Protein AF-A0A849T7U9-F1 (afdb_monomer)

Radius of gyration: 23.23 Å; Cα contacts (8 Å, |Δi|>4): 380; chains: 1; bounding box: 55×45×65 Å

Foldseek 3Di:
DLPPLQVCQFLVPDPVSVLVLCLLLVLLLVLLVLDPCSVVSVVVLCCQSVVLRVVVRPDSRSVCVPNVSCVSSNVVSLVVCVVVVPVVSNVSSVVSSCVSCVVVVLLVVLQVVCVCVKLLLVLLQVLLVDEFEEEECADDNNNVRNPYNYDHQCCPPPVVNVQPGDALVNVVVSPGQKYKYPADPVLLVDQLPRDPPGDDDNHSNRNRVSNNLVVQVFWKWWAFTWRDDRPCCPVCVVVVHDDPDGDGDGTIIMTGHPPDPCRVVSVVSRVVRVIATPPHDPPPPD

Mean predicted aligned error: 7.72 Å

Structure (mmCIF, N/CA/C/O backbone):
data_AF-A0A849T7U9-F1
#
_entry.id   AF-A0A849T7U9-F1
#
loop_
_atom_site.group_PDB
_atom_site.id
_atom_site.type_symbol
_atom_site.label_atom_id
_atom_site.label_alt_id
_atom_site.label_comp_id
_atom_site.label_asym_id
_atom_site.label_entity_id
_atom_site.label_seq_id
_atom_site.pdbx_PDB_ins_code
_atom_site.Cartn_x
_atom_site.Cartn_y
_atom_site.Cartn_z
_atom_site.occupancy
_atom_site.B_iso_or_equiv
_atom_site.auth_seq_id
_atom_site.auth_comp_id
_atom_site.auth_asym_id
_atom_site.auth_atom_id
_atom_site.pdbx_PDB_model_num
ATOM 1 N N . LEU A 1 1 ? 8.585 10.466 2.425 1.00 27.77 1 LEU A N 1
ATOM 2 C CA . LEU A 1 1 ? 8.406 9.938 3.792 1.00 27.77 1 LEU A CA 1
ATOM 3 C C . LEU A 1 1 ? 7.357 8.831 3.769 1.00 27.77 1 LEU A C 1
ATOM 5 O O . LEU A 1 1 ? 6.253 9.012 4.274 1.00 27.77 1 LEU A O 1
ATOM 9 N N . VAL A 1 2 ? 7.699 7.682 3.175 1.00 28.20 2 VAL A N 1
ATOM 10 C CA . VAL A 1 2 ? 7.258 6.423 3.784 1.00 28.20 2 VAL A CA 1
ATOM 11 C C . VAL A 1 2 ? 7.876 6.490 5.162 1.00 28.20 2 VAL A C 1
ATOM 13 O O . VAL A 1 2 ? 9.088 6.649 5.287 1.00 28.20 2 VAL A O 1
ATOM 16 N N . LYS A 1 3 ? 7.018 6.679 6.164 1.00 33.03 3 LYS A N 1
ATOM 17 C CA . LYS A 1 3 ? 7.451 6.785 7.551 1.00 33.03 3 LYS A CA 1
ATOM 18 C C . LYS A 1 3 ? 8.378 5.608 7.781 1.00 33.03 3 LYS A C 1
ATOM 20 O O . LYS A 1 3 ? 7.974 4.499 7.454 1.00 33.03 3 LYS A O 1
ATOM 25 N N . VAL A 1 4 ? 9.582 5.896 8.267 1.00 37.47 4 VAL A N 1
ATOM 26 C CA . VAL A 1 4 ? 10.549 4.923 8.765 1.00 37.47 4 VAL A CA 1
ATOM 27 C C . VAL A 1 4 ? 9.772 3.985 9.684 1.00 37.47 4 VAL A C 1
ATOM 29 O O . VAL A 1 4 ? 9.432 4.317 10.817 1.00 37.47 4 VAL A O 1
ATOM 32 N N . ALA A 1 5 ? 9.309 2.885 9.103 1.00 41.88 5 ALA A N 1
ATOM 33 C CA . ALA A 1 5 ? 8.400 1.952 9.741 1.00 41.88 5 ALA A CA 1
ATOM 34 C C . ALA A 1 5 ? 9.181 1.071 10.722 1.00 41.88 5 ALA A C 1
ATOM 36 O O . ALA A 1 5 ? 8.597 0.549 11.663 1.00 41.88 5 ALA A O 1
ATOM 37 N N . GLY A 1 6 ? 10.506 1.011 10.537 1.00 41.28 6 GLY A N 1
ATOM 38 C CA . GLY A 1 6 ? 11.455 0.319 11.397 1.00 41.28 6 GLY A CA 1
ATOM 39 C C . GLY A 1 6 ? 11.942 1.095 12.624 1.00 41.28 6 GLY A C 1
ATOM 40 O O . GLY A 1 6 ? 12.699 0.522 13.382 1.00 41.28 6 GLY A O 1
ATOM 41 N N . GLU A 1 7 ? 11.540 2.355 12.848 1.00 43.41 7 GLU A N 1
ATOM 42 C CA . GLU A 1 7 ? 11.868 3.081 14.101 1.00 43.41 7 GLU A CA 1
ATOM 43 C C . GLU A 1 7 ? 10.665 3.227 15.042 1.00 43.41 7 GLU A C 1
ATOM 45 O O . GLU A 1 7 ? 10.752 3.771 16.143 1.00 43.41 7 GLU A O 1
ATOM 50 N N . ARG A 1 8 ? 9.491 2.760 14.615 1.00 47.34 8 ARG A N 1
ATOM 51 C CA . ARG A 1 8 ? 8.290 2.768 15.444 1.00 47.34 8 ARG A CA 1
ATOM 52 C C . ARG A 1 8 ? 8.311 1.513 16.293 1.00 47.34 8 ARG A C 1
ATOM 54 O O . ARG A 1 8 ? 7.513 0.635 16.036 1.00 47.34 8 ARG A O 1
ATOM 61 N N . ASP A 1 9 ? 9.214 1.386 17.252 1.00 45.31 9 ASP A N 1
ATOM 62 C CA . ASP A 1 9 ? 9.341 0.090 17.928 1.00 45.31 9 ASP A CA 1
ATOM 63 C C . ASP A 1 9 ? 8.326 -0.134 19.048 1.00 45.31 9 ASP A C 1
ATOM 65 O O . ASP A 1 9 ? 8.025 -1.282 19.341 1.00 45.31 9 ASP A O 1
ATOM 69 N N . LEU A 1 10 ? 7.713 0.894 19.655 1.00 52.56 10 LEU A N 1
ATOM 70 C CA . LEU A 1 10 ? 6.825 0.661 20.805 1.00 52.56 10 LEU A CA 1
ATOM 71 C C . LEU A 1 10 ? 5.681 1.684 20.913 1.00 52.56 10 LEU A C 1
ATOM 73 O O . LEU A 1 10 ? 5.902 2.894 20.992 1.00 52.56 10 LEU A O 1
ATOM 77 N N . ILE A 1 11 ? 4.436 1.192 21.007 1.00 52.56 11 ILE A N 1
ATOM 78 C CA . ILE A 1 11 ? 3.222 2.002 21.266 1.00 52.56 11 ILE A CA 1
ATOM 79 C C . ILE A 1 11 ? 3.357 2.832 22.551 1.00 52.56 11 ILE A C 1
ATOM 81 O O . ILE A 1 11 ? 2.859 3.953 22.605 1.00 52.56 11 ILE A O 1
ATOM 85 N N . LEU A 1 12 ? 4.049 2.307 23.565 1.00 51.41 12 LEU A N 1
ATOM 86 C CA . LEU A 1 12 ? 4.178 2.946 24.878 1.00 51.41 12 LEU A CA 1
ATOM 87 C C . LEU A 1 12 ? 5.255 4.036 24.941 1.00 51.41 12 LEU A C 1
ATOM 89 O O . LEU A 1 12 ? 5.231 4.851 25.856 1.00 51.41 12 LEU A O 1
ATOM 93 N N . VAL A 1 13 ? 6.178 4.079 23.978 1.00 55.09 13 VAL A N 1
ATOM 94 C CA . VAL A 1 13 ? 7.328 5.002 24.014 1.00 55.09 13 VAL A CA 1
ATOM 95 C C . VAL A 1 13 ? 7.090 6.241 23.146 1.00 55.09 13 VAL A C 1
ATOM 97 O O . VAL A 1 13 ? 7.808 7.232 23.253 1.00 55.09 13 VAL A O 1
ATOM 100 N N . TRP A 1 14 ? 6.043 6.241 22.314 1.00 65.19 14 TRP A N 1
ATOM 101 C CA . TRP A 1 14 ? 5.802 7.329 21.372 1.00 65.19 14 TRP A CA 1
ATOM 102 C C . TRP A 1 14 ? 4.598 8.195 21.738 1.00 65.19 14 TRP A C 1
ATOM 104 O O . TRP A 1 14 ? 3.461 7.727 21.818 1.00 65.19 14 TRP A O 1
ATOM 114 N N . SER A 1 15 ? 4.835 9.499 21.889 1.00 68.25 15 SER A N 1
ATOM 115 C CA . SER A 1 15 ? 3.826 10.468 22.331 1.00 68.25 15 SER A CA 1
ATOM 116 C C . SER A 1 15 ? 2.571 10.482 21.457 1.00 68.25 15 SER A C 1
ATOM 118 O O . SER A 1 15 ? 1.464 10.537 21.987 1.00 68.25 15 SER A O 1
ATOM 120 N N . GLN A 1 16 ? 2.689 10.357 20.128 1.00 72.06 16 GLN A N 1
ATOM 121 C CA . GLN A 1 16 ? 1.483 10.350 19.292 1.00 72.06 16 GLN A CA 1
ATOM 122 C C . GLN A 1 16 ? 0.688 9.045 19.415 1.00 72.06 16 GLN A C 1
ATOM 124 O O . GLN A 1 16 ? -0.517 9.068 19.186 1.00 72.06 16 GLN A O 1
ATOM 129 N N . SER A 1 17 ? 1.318 7.926 19.790 1.00 73.50 17 SER A N 1
ATOM 130 C CA . SER A 1 17 ? 0.600 6.679 20.080 1.00 73.50 17 SER A CA 1
ATOM 131 C C . SER A 1 17 ? -0.253 6.837 21.338 1.00 73.50 17 SER A C 1
ATOM 133 O O . SER A 1 17 ? -1.417 6.448 21.329 1.00 73.50 17 SER A O 1
ATOM 135 N N . LEU A 1 18 ? 0.275 7.501 22.375 1.00 78.69 18 LEU A N 1
ATOM 136 C CA . LEU A 1 18 ? -0.488 7.846 23.579 1.00 78.69 18 LEU A CA 1
ATOM 137 C C . LEU A 1 18 ? -1.651 8.794 23.275 1.00 78.69 18 LEU A C 1
ATOM 139 O O . LEU A 1 18 ? -2.753 8.568 23.766 1.00 78.69 18 LEU A O 1
ATOM 143 N N . VAL A 1 19 ? -1.447 9.805 22.422 1.00 82.62 19 VAL A N 1
ATOM 144 C CA . VAL A 1 19 ? -2.539 10.682 21.956 1.00 82.62 19 VAL A CA 1
ATOM 145 C C . VAL A 1 19 ? -3.620 9.866 21.243 1.00 82.62 19 VAL A C 1
ATOM 147 O O . VAL A 1 19 ? -4.808 10.078 21.471 1.00 82.62 19 VAL A O 1
ATOM 150 N N . ALA A 1 20 ? -3.223 8.902 20.413 1.00 81.00 20 ALA A N 1
ATOM 151 C CA . ALA A 1 20 ? -4.150 8.072 19.657 1.00 81.00 20 ALA A CA 1
ATOM 152 C C . ALA A 1 20 ? -4.949 7.109 20.562 1.00 81.00 20 ALA A C 1
ATOM 154 O O . ALA A 1 20 ? -6.168 6.993 20.422 1.00 81.00 20 ALA A O 1
ATOM 155 N N . VAL A 1 21 ? -4.292 6.476 21.540 1.00 86.81 21 VAL A N 1
ATOM 156 C CA . VAL A 1 21 ? -4.967 5.681 22.580 1.00 86.81 21 VAL A CA 1
ATOM 157 C C . VAL A 1 21 ? -5.897 6.576 23.400 1.00 86.81 21 VAL A C 1
ATOM 159 O O . VAL A 1 21 ? -7.065 6.242 23.570 1.00 86.81 21 VAL A O 1
ATOM 162 N N . GLY A 1 22 ? -5.439 7.755 23.827 1.00 89.12 22 GLY A N 1
ATOM 163 C CA . GLY A 1 22 ? -6.246 8.735 24.556 1.00 89.12 22 GLY A CA 1
ATOM 164 C C . GLY 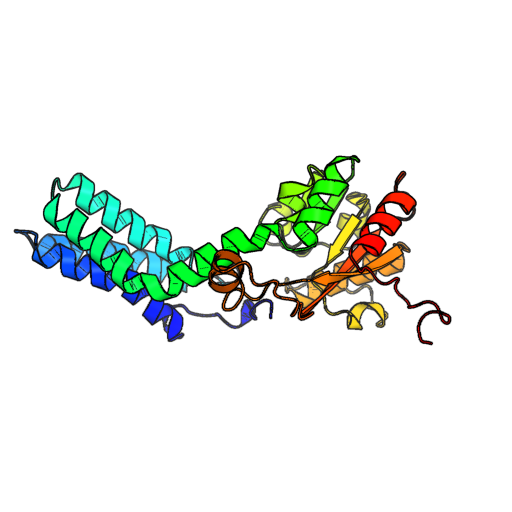A 1 22 ? -7.510 9.151 23.801 1.00 89.12 22 GLY A C 1
ATOM 165 O O . GLY A 1 22 ? -8.587 9.191 24.393 1.00 89.12 22 GLY A O 1
ATOM 166 N N . ALA A 1 23 ? -7.417 9.357 22.485 1.00 89.19 23 ALA A N 1
ATOM 167 C CA . ALA A 1 23 ? -8.557 9.704 21.634 1.00 89.19 23 ALA A CA 1
ATOM 168 C C . ALA A 1 23 ? -9.659 8.625 21.601 1.00 89.19 23 ALA A C 1
ATOM 170 O O . ALA A 1 23 ? -10.807 8.939 21.294 1.00 89.19 23 ALA A O 1
ATOM 171 N N . THR A 1 24 ? -9.335 7.373 21.940 1.00 89.94 24 THR A N 1
ATOM 172 C CA . THR A 1 24 ? -10.318 6.281 22.072 1.00 89.94 24 THR A CA 1
ATOM 173 C C . THR A 1 24 ? -10.703 6.008 23.529 1.00 89.94 24 THR A C 1
ATOM 175 O O . THR A 1 24 ? -11.876 5.764 23.815 1.00 89.94 24 THR A O 1
ATOM 178 N N . LEU A 1 25 ? -9.753 6.117 24.461 1.00 93.88 25 LEU A N 1
ATOM 179 C CA . LEU A 1 25 ? -9.949 5.853 25.887 1.00 93.88 25 LEU A CA 1
ATOM 180 C C . LEU A 1 25 ? -10.800 6.926 26.576 1.00 93.88 25 LEU A C 1
ATOM 182 O O . LEU A 1 25 ? -11.695 6.590 27.347 1.00 93.88 25 LEU A O 1
ATOM 186 N N . ILE A 1 26 ? -10.550 8.209 26.300 1.00 95.62 26 ILE A N 1
ATOM 187 C CA . ILE A 1 26 ? -11.254 9.326 26.948 1.00 95.62 26 ILE A CA 1
ATOM 188 C C . ILE A 1 26 ? -12.772 9.259 26.690 1.00 95.62 26 ILE A C 1
ATOM 190 O O . ILE A 1 26 ? -13.516 9.267 27.673 1.00 95.62 26 ILE A O 1
ATOM 194 N N . PRO A 1 27 ? -13.266 9.107 25.440 1.00 96.25 27 PRO A N 1
ATOM 195 C CA . PRO A 1 27 ? -14.690 8.881 25.178 1.00 96.25 27 PRO A CA 1
ATOM 196 C C . PRO A 1 27 ? -15.281 7.724 25.976 1.00 96.25 27 PRO A C 1
ATOM 198 O O . PRO A 1 27 ? -16.379 7.831 26.523 1.00 96.25 27 PRO A O 1
ATOM 201 N N . ALA A 1 28 ? -14.544 6.613 26.058 1.00 94.94 28 ALA A N 1
ATOM 202 C CA . ALA A 1 28 ? -14.991 5.419 26.754 1.00 94.94 28 ALA A CA 1
ATOM 203 C C . ALA A 1 28 ? -15.126 5.687 28.264 1.00 94.94 28 ALA A C 1
ATOM 205 O O . ALA A 1 28 ? -16.156 5.366 28.853 1.00 94.94 28 ALA A O 1
ATOM 206 N N . LEU A 1 29 ? -14.149 6.365 28.877 1.00 95.88 29 LEU A N 1
ATOM 207 C CA . LEU A 1 29 ? -14.199 6.772 30.286 1.00 95.88 29 LEU A CA 1
ATOM 208 C C . LEU A 1 29 ? -15.353 7.742 30.578 1.00 95.88 29 LEU A C 1
ATOM 210 O O . LEU A 1 29 ? -16.056 7.563 31.576 1.00 95.88 29 LEU A O 1
ATOM 214 N N . ILE A 1 30 ? -15.588 8.726 29.702 1.00 96.25 30 ILE A N 1
ATOM 215 C CA . ILE A 1 30 ? -16.726 9.650 29.822 1.00 96.25 30 ILE A CA 1
ATOM 216 C C . ILE A 1 30 ? -18.039 8.859 29.774 1.00 96.25 30 ILE A C 1
ATOM 218 O O . ILE A 1 30 ? -18.899 9.053 30.630 1.00 96.25 30 ILE A O 1
ATOM 222 N N . ALA A 1 31 ? -18.182 7.920 28.835 1.00 95.75 31 ALA A N 1
ATOM 223 C CA . ALA A 1 31 ? -19.378 7.090 28.710 1.00 95.75 31 ALA A CA 1
ATOM 224 C C . ALA A 1 31 ? -19.652 6.239 29.963 1.00 95.75 31 ALA A C 1
ATOM 226 O O . ALA A 1 31 ? -20.809 6.110 30.371 1.00 95.75 31 ALA A O 1
ATOM 227 N N . VAL A 1 32 ? -18.613 5.720 30.634 1.00 94.75 32 VAL A N 1
ATOM 228 C CA . VAL A 1 32 ? -18.777 4.954 31.885 1.00 94.75 32 VAL A CA 1
ATOM 229 C C . VAL A 1 32 ? -19.421 5.787 33.000 1.00 94.75 32 VAL A C 1
ATOM 231 O O . VAL A 1 32 ? -20.175 5.237 33.808 1.00 94.75 32 VAL A O 1
ATOM 234 N N . ALA A 1 33 ? -19.217 7.109 33.038 1.00 94.00 33 ALA A N 1
ATOM 235 C CA . ALA A 1 33 ? -19.853 7.975 34.037 1.00 94.00 33 ALA A CA 1
ATOM 236 C C . ALA A 1 33 ? -21.396 7.939 33.971 1.00 94.00 33 ALA A C 1
ATOM 238 O O . ALA A 1 33 ? -22.061 8.145 34.992 1.00 94.00 33 ALA A O 1
ATOM 239 N N . PHE A 1 34 ? -21.956 7.599 32.805 1.00 94.25 34 PHE A N 1
ATOM 240 C CA . PHE A 1 34 ? -23.395 7.495 32.542 1.00 94.25 34 PHE A CA 1
ATOM 241 C C . PHE A 1 34 ? -23.976 6.101 32.818 1.00 94.25 34 PHE A C 1
ATOM 243 O O . PHE A 1 34 ? -25.157 5.855 32.564 1.00 94.25 34 PHE A O 1
ATOM 250 N N . VAL A 1 35 ? -23.177 5.180 33.360 1.00 93.38 35 VAL A N 1
ATOM 251 C CA . VAL A 1 35 ? -23.607 3.824 33.709 1.00 93.38 35 VAL A CA 1
ATOM 252 C C . VAL A 1 35 ? -23.728 3.670 35.228 1.00 93.38 35 VAL A C 1
ATOM 254 O O . VAL A 1 35 ? -22.904 4.186 35.980 1.00 93.38 35 VAL A O 1
ATOM 257 N N . LYS A 1 36 ? -24.741 2.924 35.699 1.00 92.69 36 LYS A N 1
ATOM 258 C CA . LYS A 1 36 ? -24.961 2.663 37.137 1.00 92.69 36 LYS A CA 1
ATOM 259 C C . LYS A 1 36 ? -23.793 1.888 37.777 1.00 92.69 36 LYS A C 1
ATOM 261 O O . LYS A 1 36 ? -23.244 2.316 38.786 1.00 92.69 36 LYS A O 1
ATOM 266 N N . ASN A 1 37 ? -23.354 0.787 37.161 1.00 93.69 37 ASN A N 1
ATOM 267 C CA . ASN A 1 37 ? -22.334 -0.120 37.715 1.00 93.69 37 ASN A CA 1
ATOM 268 C C . ASN A 1 37 ? -20.896 0.245 37.306 1.00 93.69 37 ASN A C 1
ATOM 270 O O . ASN A 1 37 ? -20.149 -0.600 36.814 1.00 93.69 37 ASN A O 1
ATOM 274 N N . ARG A 1 38 ? -20.483 1.497 37.531 1.00 93.88 38 ARG A N 1
ATOM 275 C CA . ARG A 1 38 ? -19.206 2.059 37.035 1.00 93.88 38 ARG A CA 1
ATOM 276 C C . ARG A 1 38 ? -17.984 1.164 37.263 1.00 93.88 38 ARG A C 1
ATOM 278 O O . ARG A 1 38 ? -17.174 1.008 36.361 1.00 93.88 38 ARG A O 1
ATOM 285 N N . ARG A 1 39 ? -17.861 0.530 38.437 1.00 94.81 39 ARG A N 1
ATOM 286 C CA . ARG A 1 39 ? -16.709 -0.331 38.777 1.00 94.81 39 ARG A CA 1
ATOM 287 C C . ARG A 1 39 ? -16.553 -1.533 37.842 1.00 94.81 39 ARG A C 1
ATOM 289 O O . ARG A 1 39 ? -15.436 -1.833 37.437 1.00 94.81 39 ARG A O 1
ATOM 296 N N . ILE A 1 40 ? -17.650 -2.214 37.507 1.00 93.25 40 ILE A N 1
ATOM 297 C CA . ILE A 1 40 ? -17.623 -3.368 36.592 1.00 93.25 40 ILE A CA 1
ATOM 298 C C . ILE A 1 40 ? -17.211 -2.895 35.196 1.00 93.25 40 ILE A C 1
ATOM 300 O O . ILE A 1 40 ? -16.344 -3.490 34.563 1.00 93.25 40 ILE A O 1
ATOM 304 N N . TYR A 1 41 ? -17.777 -1.766 34.772 1.00 91.06 41 TYR A N 1
ATOM 305 C CA . TYR A 1 41 ? -17.546 -1.185 33.457 1.00 91.06 41 TYR A CA 1
ATOM 306 C C . TYR A 1 41 ? -16.099 -0.703 33.291 1.00 91.06 41 TYR A C 1
ATOM 308 O O . TYR A 1 41 ? -15.470 -0.990 32.278 1.00 91.06 41 TYR A O 1
ATOM 316 N N . LEU A 1 42 ? -15.522 -0.065 34.313 1.00 93.81 42 LEU A N 1
ATOM 317 C CA . LEU A 1 42 ? -14.107 0.314 34.318 1.00 93.81 42 LEU A CA 1
ATOM 318 C C . LEU A 1 42 ? -13.181 -0.902 34.220 1.00 93.81 42 LEU A C 1
ATOM 320 O O . LEU A 1 42 ? -12.212 -0.854 33.470 1.00 93.81 42 LEU A O 1
ATOM 324 N N . LYS A 1 43 ? -13.479 -1.998 34.933 1.00 94.69 43 LYS A N 1
ATOM 325 C CA . LYS A 1 43 ? -12.680 -3.232 34.841 1.00 94.69 43 LYS A CA 1
ATOM 326 C C . LYS A 1 43 ? -12.706 -3.820 33.428 1.00 94.69 43 LYS A C 1
ATOM 328 O O . LYS A 1 43 ? -11.660 -4.189 32.907 1.00 94.69 43 LYS A O 1
ATOM 333 N N . GLN A 1 44 ? -13.882 -3.883 32.805 1.00 92.81 44 GLN A N 1
ATOM 334 C CA . GLN A 1 44 ? -14.040 -4.415 31.447 1.00 92.81 44 GLN A CA 1
ATOM 335 C C . GLN A 1 44 ? -13.331 -3.541 30.407 1.00 92.81 44 GLN A C 1
ATOM 337 O O . GLN A 1 44 ? -12.605 -4.053 29.559 1.00 92.81 44 GLN A O 1
ATOM 342 N N . LEU A 1 45 ? -13.468 -2.221 30.526 1.00 91.94 45 LEU A N 1
ATOM 343 C CA . LEU A 1 45 ? -12.783 -1.252 29.677 1.00 91.94 45 LEU A CA 1
ATOM 344 C C . LEU A 1 45 ? -11.259 -1.331 29.839 1.00 91.94 45 LEU A C 1
ATOM 346 O O . LEU A 1 45 ? -10.534 -1.303 28.851 1.00 91.94 45 LEU A O 1
ATOM 350 N N . LEU A 1 46 ? -10.761 -1.511 31.062 1.00 92.19 46 LEU A N 1
ATOM 351 C CA . LEU A 1 46 ? -9.335 -1.701 31.314 1.00 92.19 46 LEU A CA 1
ATOM 352 C C . LEU A 1 46 ? -8.798 -2.952 30.603 1.00 92.19 46 LEU A C 1
ATOM 354 O O . LEU A 1 46 ? -7.759 -2.870 29.957 1.00 92.19 46 LEU A O 1
ATOM 358 N N . ILE A 1 47 ? -9.523 -4.074 30.634 1.00 93.19 47 ILE A N 1
ATOM 359 C CA . ILE A 1 47 ? -9.147 -5.286 29.884 1.00 93.19 47 ILE A CA 1
ATOM 360 C C . ILE A 1 47 ? -9.152 -5.014 28.374 1.00 93.19 47 ILE A C 1
ATOM 362 O O . ILE A 1 47 ? -8.193 -5.361 27.684 1.00 93.19 47 ILE A O 1
ATOM 366 N N . LEU A 1 48 ? -10.200 -4.353 27.872 1.00 92.88 48 LEU A N 1
ATOM 367 C CA . LEU A 1 48 ? -10.363 -4.032 26.453 1.00 92.88 48 LEU A CA 1
ATOM 368 C C . LEU A 1 48 ? -9.251 -3.125 25.907 1.00 92.88 48 LEU A C 1
ATOM 370 O O . LEU A 1 48 ? -8.957 -3.189 24.719 1.00 92.88 48 LEU A O 1
ATOM 374 N N . PHE A 1 49 ? -8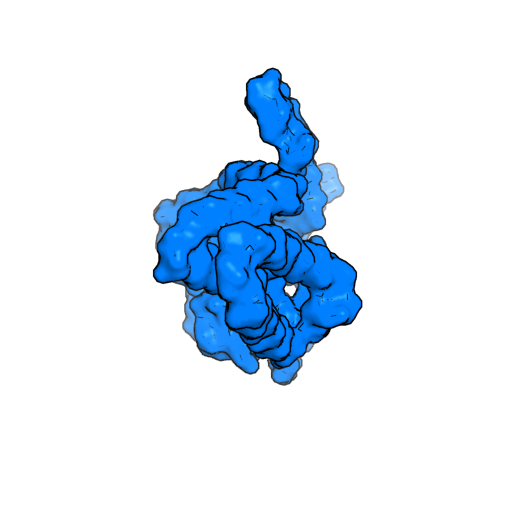.637 -2.289 26.742 1.00 91.88 49 PHE A N 1
ATOM 375 C CA . PHE A 1 49 ? -7.548 -1.405 26.327 1.00 91.88 49 PHE A CA 1
ATOM 376 C C . PHE A 1 49 ? -6.168 -2.007 26.591 1.00 91.88 49 PHE A C 1
ATOM 378 O O . PHE A 1 49 ? -5.316 -1.985 25.703 1.00 91.88 49 PHE A O 1
ATOM 385 N N . ILE A 1 50 ? -5.936 -2.578 27.777 1.00 90.25 50 ILE A N 1
ATOM 386 C CA . ILE A 1 50 ? -4.624 -3.121 28.148 1.00 90.25 50 ILE A CA 1
ATOM 387 C C . ILE A 1 50 ? -4.259 -4.316 27.273 1.00 90.25 50 ILE A C 1
ATOM 389 O O . ILE A 1 50 ? -3.131 -4.367 26.787 1.00 90.25 50 ILE A O 1
ATOM 393 N N . LEU A 1 51 ? -5.188 -5.248 27.033 1.00 90.00 51 LEU A N 1
ATOM 394 C CA . LEU A 1 51 ? -4.864 -6.470 26.300 1.00 90.00 51 LEU A CA 1
ATOM 395 C C . LEU A 1 51 ? -4.441 -6.174 24.846 1.00 90.00 51 LEU A C 1
ATOM 397 O O . LEU A 1 51 ? -3.357 -6.621 24.465 1.00 90.00 51 LEU A O 1
ATOM 401 N N . PRO A 1 52 ? -5.177 -5.369 24.047 1.00 87.31 52 PRO A N 1
ATOM 402 C CA . PRO A 1 52 ? -4.697 -4.958 22.730 1.00 87.31 52 PRO A CA 1
ATOM 403 C C . PRO A 1 52 ? -3.417 -4.126 22.795 1.00 87.31 52 PRO A C 1
ATOM 405 O O . PRO A 1 52 ? -2.536 -4.333 21.969 1.00 87.31 52 PRO A O 1
ATOM 408 N N . CYS A 1 53 ? -3.262 -3.222 23.770 1.00 85.81 53 CYS A N 1
ATOM 409 C CA . CYS A 1 53 ? -2.027 -2.439 23.897 1.00 85.81 53 CYS A CA 1
ATOM 410 C C . CYS A 1 53 ? -0.805 -3.332 24.139 1.00 85.81 53 CYS A C 1
ATOM 412 O O . CYS A 1 53 ? 0.213 -3.138 23.484 1.00 85.81 53 CYS A O 1
ATOM 414 N N . MET A 1 54 ? -0.909 -4.323 25.028 1.00 85.81 54 MET A N 1
ATOM 415 C CA . MET A 1 54 ? 0.152 -5.302 25.275 1.00 85.81 54 MET A CA 1
ATOM 416 C C . MET A 1 54 ? 0.434 -6.149 24.037 1.00 85.81 54 MET A C 1
ATOM 418 O O . MET A 1 54 ? 1.588 -6.288 23.638 1.00 85.81 54 MET A O 1
ATOM 422 N N . PHE A 1 55 ? -0.619 -6.678 23.408 1.00 84.62 55 PHE A N 1
ATOM 423 C CA . PHE A 1 55 ? -0.498 -7.473 22.191 1.00 84.62 55 PHE A CA 1
ATOM 424 C C . PHE A 1 55 ? 0.226 -6.684 21.094 1.00 84.62 55 PHE A C 1
ATOM 426 O O . PHE A 1 55 ? 1.249 -7.126 20.578 1.00 84.62 55 PHE A O 1
ATOM 433 N N . TYR A 1 56 ? -0.226 -5.468 20.796 1.00 79.31 56 TYR A N 1
ATOM 434 C CA . TYR A 1 56 ? 0.367 -4.647 19.746 1.00 79.31 56 TYR A CA 1
ATOM 435 C C . TYR A 1 56 ? 1.728 -4.050 20.113 1.00 79.31 56 TYR A C 1
ATOM 437 O O . TYR A 1 56 ? 2.515 -3.778 19.211 1.00 79.31 56 TYR A O 1
ATOM 445 N N . ALA A 1 57 ? 2.039 -3.870 21.399 1.00 78.56 57 ALA A N 1
ATOM 446 C CA . ALA A 1 57 ? 3.383 -3.501 21.843 1.00 78.56 57 ALA A CA 1
ATOM 447 C C . ALA A 1 57 ? 4.406 -4.627 21.612 1.00 78.56 57 ALA A C 1
ATOM 449 O O . ALA A 1 57 ? 5.598 -4.347 21.551 1.00 78.56 57 ALA A O 1
ATOM 450 N N . SER A 1 58 ? 3.951 -5.875 21.455 1.00 79.94 58 SER A N 1
ATOM 451 C CA . SER A 1 58 ? 4.808 -7.020 21.119 1.00 79.94 58 SER A CA 1
ATOM 452 C C . SER A 1 58 ? 4.973 -7.260 19.610 1.00 79.94 58 SER A C 1
ATOM 454 O O . SER A 1 58 ? 5.750 -8.124 19.206 1.00 79.94 58 SER A O 1
ATOM 456 N N . MET A 1 59 ? 4.263 -6.508 18.759 1.00 74.44 59 MET A N 1
ATOM 457 C CA . MET A 1 59 ? 4.322 -6.653 17.301 1.00 74.44 59 MET A CA 1
ATOM 458 C C . MET A 1 59 ? 5.256 -5.621 16.662 1.00 74.44 59 MET A C 1
ATOM 460 O O . MET A 1 59 ? 5.270 -4.456 17.054 1.00 74.44 59 MET A O 1
ATOM 464 N N . LYS A 1 60 ? 5.957 -6.010 15.587 1.00 68.31 60 LYS A N 1
ATOM 465 C CA . LYS A 1 60 ? 6.671 -5.050 14.729 1.00 68.31 60 LYS A CA 1
ATOM 466 C C . LYS A 1 60 ? 5.660 -4.136 14.029 1.00 68.31 60 LYS A C 1
ATOM 468 O O . LYS A 1 60 ? 4.807 -4.594 13.268 1.00 68.31 60 LYS A O 1
ATOM 473 N N . LEU A 1 61 ? 5.753 -2.831 14.275 1.00 64.69 61 LEU A N 1
ATOM 474 C CA . LEU A 1 61 ? 4.741 -1.840 13.882 1.00 64.69 61 LEU A CA 1
ATOM 475 C C . LEU A 1 61 ? 4.791 -1.431 12.403 1.00 64.69 61 LEU A C 1
ATOM 477 O O . LEU A 1 61 ? 4.072 -0.506 12.014 1.00 64.69 61 LEU A O 1
ATOM 481 N N . GLU A 1 62 ? 5.550 -2.134 11.557 1.00 65.69 62 GLU A N 1
ATOM 482 C CA . GLU A 1 62 ? 5.522 -1.932 10.100 1.00 65.69 62 GLU A CA 1
ATOM 483 C C . GLU A 1 62 ? 4.096 -2.030 9.537 1.00 65.69 62 GLU A C 1
ATOM 485 O O . GLU A 1 62 ? 3.743 -1.355 8.573 1.00 65.69 62 GLU A O 1
ATOM 490 N N . GLN A 1 63 ? 3.245 -2.814 10.202 1.00 63.00 63 GLN A N 1
ATOM 491 C CA . GLN A 1 63 ? 1.846 -3.030 9.844 1.00 63.00 63 GLN A CA 1
ATOM 492 C C . GLN A 1 63 ? 0.880 -1.993 10.446 1.00 63.00 63 GLN A C 1
ATOM 494 O O . GLN A 1 63 ? -0.265 -1.888 9.999 1.00 63.00 63 GLN A O 1
ATOM 499 N N . ASN A 1 64 ? 1.306 -1.180 11.422 1.00 68.62 64 ASN A N 1
ATOM 500 C CA . ASN A 1 64 ? 0.445 -0.181 12.071 1.00 68.62 64 ASN A CA 1
ATOM 501 C C . ASN A 1 64 ? 0.375 1.135 11.281 1.00 68.62 64 ASN A C 1
ATOM 503 O O . ASN A 1 64 ? 0.578 2.245 11.796 1.00 68.62 64 ASN A O 1
ATOM 507 N N . ILE A 1 65 ? 0.090 1.019 9.987 1.00 65.25 65 ILE A N 1
ATOM 508 C CA . ILE A 1 65 ? -0.112 2.166 9.110 1.00 65.25 65 ILE A CA 1
ATOM 509 C C . ILE A 1 65 ? -1.459 2.803 9.448 1.00 65.25 65 ILE A C 1
ATOM 511 O O . ILE A 1 65 ? -2.514 2.213 9.232 1.00 65.25 65 ILE A O 1
ATOM 515 N N . GLY A 1 66 ? -1.421 4.039 9.948 1.00 64.88 66 GLY A N 1
ATOM 516 C CA . GLY A 1 66 ? -2.628 4.815 10.250 1.00 64.88 66 GLY A CA 1
ATOM 517 C C . GLY A 1 66 ? -3.313 4.441 11.565 1.00 64.88 66 GLY A C 1
ATOM 518 O O . GLY A 1 66 ? -4.512 4.653 11.685 1.00 64.88 66 GLY A O 1
ATOM 519 N N . ASN A 1 67 ? -2.578 3.901 12.545 1.00 72.12 67 ASN A N 1
ATOM 520 C CA . ASN A 1 67 ? -3.103 3.572 13.878 1.00 72.12 67 ASN A CA 1
ATOM 521 C C . ASN A 1 67 ? -4.275 2.569 13.848 1.00 72.12 67 ASN A C 1
ATOM 523 O O . ASN A 1 67 ? -5.176 2.626 14.684 1.00 72.12 67 ASN A O 1
ATOM 527 N N . ARG A 1 68 ? -4.268 1.630 12.891 1.00 72.81 68 ARG A N 1
ATOM 528 C CA . ARG A 1 68 ? -5.320 0.604 12.730 1.00 72.81 68 ARG A CA 1
ATOM 529 C C . ARG A 1 68 ? -5.513 -0.242 13.987 1.00 72.81 68 ARG A C 1
ATOM 531 O O . ARG A 1 68 ? -6.607 -0.732 14.236 1.00 72.81 68 ARG A O 1
ATOM 538 N N . PHE A 1 69 ? -4.474 -0.353 14.806 1.00 77.94 69 PHE A N 1
ATOM 539 C CA . PHE A 1 69 ? -4.483 -1.082 16.073 1.00 77.94 69 PHE A CA 1
ATOM 540 C C . PHE A 1 69 ? -5.401 -0.465 17.142 1.00 77.94 69 PHE A C 1
ATOM 542 O O . PHE A 1 69 ? -5.679 -1.099 18.155 1.00 77.94 69 PHE A O 1
ATOM 549 N N . LEU A 1 70 ? -5.934 0.739 16.911 1.00 81.88 70 LEU A N 1
ATOM 550 C CA . LEU A 1 70 ? -6.965 1.335 17.763 1.00 81.88 70 LEU A CA 1
ATOM 551 C C . LEU A 1 70 ? -8.378 0.834 17.450 1.00 81.88 70 LEU A C 1
ATOM 553 O O . LEU A 1 70 ? -9.274 0.987 18.279 1.00 81.88 70 LEU A O 1
ATOM 557 N N . ALA A 1 71 ? -8.592 0.251 16.266 1.00 85.75 71 ALA A N 1
ATOM 558 C CA . ALA A 1 71 ? -9.915 -0.174 15.826 1.00 85.75 71 ALA A CA 1
ATOM 559 C C . ALA A 1 71 ? -10.573 -1.165 16.807 1.00 85.75 71 ALA A C 1
ATOM 561 O O . ALA A 1 71 ? -11.733 -0.936 17.149 1.00 85.75 71 ALA A O 1
ATOM 562 N N . PRO A 1 72 ? -9.876 -2.187 17.351 1.00 89.50 72 PRO A N 1
ATOM 563 C CA . PRO A 1 72 ? -10.473 -3.076 18.348 1.00 89.50 72 PRO A CA 1
ATOM 564 C C . PRO A 1 72 ? -10.912 -2.355 19.628 1.00 89.50 72 PRO A C 1
ATOM 566 O O . PRO A 1 72 ? -11.969 -2.670 20.164 1.00 89.50 72 PRO A O 1
ATOM 569 N N . MET A 1 73 ? -10.153 -1.359 20.098 1.00 91.56 73 MET A N 1
ATOM 570 C CA . MET A 1 73 ? -10.507 -0.591 21.300 1.00 91.56 73 MET A CA 1
ATOM 571 C C . MET A 1 73 ? -11.744 0.280 21.059 1.00 91.56 73 MET A C 1
ATOM 573 O O . MET A 1 73 ? -12.663 0.298 21.879 1.00 91.56 73 MET A O 1
ATOM 577 N N . PHE A 1 74 ? -11.806 0.955 19.907 1.00 92.06 74 PHE A N 1
ATOM 578 C CA . PHE A 1 74 ? -12.955 1.775 19.526 1.00 92.06 74 PHE A CA 1
ATOM 579 C C . PHE A 1 74 ? -14.213 0.927 19.286 1.00 92.06 74 PHE A C 1
ATOM 581 O O . PHE A 1 74 ? -15.229 1.119 19.957 1.00 92.06 74 PHE A O 1
ATOM 588 N N . PHE A 1 75 ? -14.146 -0.038 18.364 1.00 92.94 75 PHE A N 1
ATOM 589 C CA . PHE A 1 75 ? -15.296 -0.867 18.002 1.00 92.94 75 PHE A CA 1
ATOM 590 C C . PHE A 1 75 ? -15.705 -1.813 19.127 1.00 92.94 75 PHE A C 1
ATOM 592 O O . PHE A 1 75 ? -16.897 -2.030 19.317 1.00 92.94 75 PHE A O 1
ATOM 599 N N . GLY A 1 76 ? -14.756 -2.319 19.916 1.00 93.56 76 GLY A N 1
ATOM 600 C CA . GLY A 1 76 ? -15.053 -3.115 21.103 1.00 93.56 76 GLY A CA 1
ATOM 601 C C . GLY A 1 76 ? -15.814 -2.311 22.154 1.00 93.56 76 GLY A C 1
ATOM 602 O O . GLY A 1 76 ? -16.806 -2.801 22.688 1.00 93.56 76 GLY A O 1
ATOM 603 N N . SER A 1 77 ? -15.423 -1.052 22.392 1.00 93.38 77 SER A N 1
ATOM 604 C CA . SER A 1 77 ? -16.121 -0.175 23.343 1.00 93.38 77 SER A CA 1
ATOM 605 C C . SER A 1 77 ? -17.533 0.131 22.853 1.00 93.38 77 SER A C 1
ATOM 607 O O . SER A 1 77 ? -18.491 0.038 23.618 1.00 93.38 77 SER A O 1
ATOM 609 N N . MET A 1 78 ? -17.669 0.434 21.559 1.00 93.81 78 MET A N 1
ATOM 610 C CA . MET A 1 78 ? -18.956 0.685 20.914 1.00 93.81 78 MET A CA 1
ATOM 611 C C . MET A 1 78 ? -19.887 -0.530 21.004 1.00 93.81 78 MET A C 1
ATOM 613 O O . MET A 1 78 ? -21.028 -0.398 21.443 1.00 93.81 78 MET A O 1
ATOM 617 N N . LEU A 1 79 ? -19.393 -1.713 20.628 1.00 93.12 79 LEU A N 1
ATOM 618 C CA . LEU A 1 79 ? -20.144 -2.968 20.641 1.00 93.12 79 LEU A CA 1
ATOM 619 C C . LEU A 1 79 ? -20.602 -3.323 22.056 1.00 93.12 79 LEU A C 1
ATOM 621 O O . LEU A 1 79 ? -21.762 -3.656 22.280 1.00 93.12 79 LEU A O 1
ATOM 625 N N . TRP A 1 80 ? -19.704 -3.211 23.028 1.00 92.00 80 TRP A N 1
ATOM 626 C CA . TRP A 1 80 ? -20.001 -3.525 24.418 1.00 92.00 80 TRP A CA 1
ATOM 627 C C . TRP A 1 80 ? -21.022 -2.559 25.045 1.00 92.00 80 TRP A C 1
ATOM 629 O O . TRP A 1 80 ? -21.943 -2.997 25.742 1.00 92.00 80 TRP A O 1
ATOM 639 N N . LEU A 1 81 ? -20.926 -1.255 24.755 1.00 91.81 81 LEU A N 1
ATOM 640 C CA . LEU A 1 81 ? -21.930 -0.271 25.180 1.00 91.81 81 LEU A CA 1
ATOM 641 C C . LEU A 1 81 ? -23.293 -0.518 24.519 1.00 91.81 81 LEU A C 1
ATOM 643 O O . LEU A 1 81 ? -24.321 -0.367 25.185 1.00 91.81 81 LEU A O 1
ATOM 647 N N . ALA A 1 82 ? -23.303 -0.927 23.246 1.00 91.50 82 ALA A N 1
ATOM 648 C CA . ALA A 1 82 ? -24.520 -1.292 22.527 1.00 91.50 82 ALA A CA 1
ATOM 649 C C . ALA A 1 82 ? -25.208 -2.514 23.160 1.00 91.50 82 ALA A C 1
ATOM 651 O O . ALA A 1 82 ? -26.397 -2.444 23.466 1.00 91.50 82 ALA A O 1
ATOM 652 N N . TYR A 1 83 ? -24.459 -3.581 23.465 1.00 91.19 83 TYR A N 1
ATOM 653 C CA . TYR A 1 83 ? -24.994 -4.778 24.133 1.00 91.19 83 TYR A CA 1
ATOM 654 C C . TYR A 1 83 ? -25.506 -4.528 25.550 1.00 91.19 83 TYR A C 1
ATOM 656 O O . TYR A 1 83 ? -26.376 -5.241 26.035 1.00 91.19 83 TYR A O 1
ATOM 664 N N . SER A 1 84 ? -24.983 -3.511 26.228 1.00 87.94 84 SER A N 1
ATOM 665 C CA . SER A 1 84 ? -25.411 -3.174 27.587 1.00 87.94 84 SER A CA 1
ATOM 666 C C . SER A 1 84 ? -26.763 -2.434 27.633 1.00 87.94 84 SER A C 1
ATOM 668 O O . SER A 1 84 ? -27.209 -2.040 28.719 1.00 87.94 84 SER A O 1
ATOM 670 N N . GLU A 1 85 ? -27.391 -2.190 26.474 1.00 86.00 85 GLU A N 1
ATOM 671 C CA . GLU A 1 85 ? -28.627 -1.411 26.292 1.00 86.00 85 GLU A CA 1
ATOM 672 C C . GLU A 1 85 ? -28.533 0.000 26.905 1.00 86.00 85 GLU A C 1
ATOM 674 O O . GLU A 1 85 ? -29.500 0.579 27.407 1.00 86.00 85 GLU A O 1
ATOM 679 N N . LYS A 1 86 ? -27.326 0.582 26.919 1.00 88.75 86 LYS A N 1
ATOM 680 C CA . LYS A 1 86 ? -27.063 1.907 27.501 1.00 88.75 86 LYS A CA 1
ATOM 681 C C . LYS A 1 86 ? -26.998 2.966 26.412 1.00 88.75 86 LYS A C 1
ATOM 683 O O . LYS A 1 86 ? -25.952 3.565 26.183 1.00 88.75 86 LYS A O 1
ATOM 688 N N . VAL A 1 87 ? -28.144 3.250 25.793 1.00 92.62 87 VAL A N 1
ATOM 689 C CA . VAL A 1 87 ? -28.266 4.207 24.673 1.00 92.62 87 VAL A CA 1
ATOM 690 C C . VAL A 1 87 ? -27.623 5.562 24.990 1.00 92.62 87 VAL A C 1
ATOM 692 O O . VAL A 1 87 ? -26.875 6.090 24.173 1.00 92.62 87 VAL A O 1
ATOM 695 N N . LYS A 1 88 ? -27.832 6.101 26.202 1.00 94.69 88 LYS A N 1
ATOM 696 C CA . LYS A 1 88 ? -27.211 7.371 26.626 1.00 94.69 88 LYS A CA 1
ATOM 697 C C . LYS A 1 88 ? -25.680 7.297 26.648 1.00 94.69 88 LYS A C 1
ATOM 699 O O . LYS A 1 88 ? -25.026 8.191 26.127 1.00 94.69 88 LYS A O 1
ATOM 704 N N . ALA A 1 89 ? -25.113 6.235 27.222 1.00 94.50 89 ALA A N 1
ATOM 705 C CA . ALA A 1 89 ? -23.663 6.054 27.286 1.00 94.50 89 ALA A CA 1
ATOM 706 C C . ALA A 1 89 ? -23.061 5.844 25.888 1.00 94.50 89 ALA A C 1
ATOM 708 O O . ALA A 1 89 ? -22.025 6.423 25.580 1.00 94.50 89 ALA A O 1
ATOM 709 N N . LEU A 1 90 ? -23.743 5.088 25.021 1.00 96.00 90 LEU A N 1
ATOM 710 C CA . LEU A 1 90 ? -23.345 4.905 23.625 1.00 96.00 90 LEU A CA 1
ATOM 711 C C . LEU A 1 90 ? -23.361 6.230 22.847 1.00 96.00 90 LEU A C 1
ATOM 713 O O . LEU A 1 90 ? -22.396 6.544 22.156 1.00 96.00 90 LEU A O 1
ATOM 717 N N . ALA A 1 91 ? -24.417 7.035 22.988 1.00 96.38 91 ALA A N 1
ATOM 718 C CA . ALA A 1 91 ? -24.509 8.341 22.338 1.00 96.38 91 ALA A CA 1
ATOM 719 C C . ALA A 1 91 ? -23.392 9.288 22.806 1.00 96.38 91 ALA A C 1
ATOM 721 O O . ALA A 1 91 ? -22.743 9.937 21.985 1.00 96.38 91 ALA A O 1
ATOM 722 N N . VAL A 1 92 ? -23.117 9.327 24.114 1.00 96.75 92 VAL A N 1
ATOM 723 C CA . VAL A 1 92 ? -22.005 10.102 24.687 1.00 96.75 92 VAL A CA 1
ATOM 724 C C . VAL A 1 92 ? -20.660 9.610 24.153 1.00 96.75 92 VAL A C 1
ATOM 726 O O . VAL A 1 92 ? -19.829 10.427 23.762 1.00 96.75 92 VAL A O 1
ATOM 729 N N . PHE A 1 93 ? -20.449 8.294 24.082 1.00 96.44 93 PHE A N 1
ATOM 730 C CA . PHE A 1 93 ? -19.233 7.710 23.517 1.00 96.44 93 PHE A CA 1
ATOM 731 C C . PHE A 1 93 ? -19.024 8.166 22.069 1.00 96.44 93 PHE A C 1
ATOM 733 O O . PHE A 1 93 ? -18.011 8.786 21.766 1.00 96.44 93 PHE A O 1
ATOM 740 N N . VAL A 1 94 ? -20.009 7.948 21.193 1.00 95.00 94 VAL A N 1
ATOM 741 C CA . VAL A 1 94 ? -19.903 8.290 19.766 1.00 95.00 94 VAL A CA 1
ATOM 742 C C . VAL A 1 94 ? -19.683 9.790 19.563 1.00 95.00 94 VAL A C 1
ATOM 744 O O . VAL A 1 94 ? -18.780 10.185 18.827 1.00 95.00 94 VAL A O 1
ATOM 747 N N . THR A 1 95 ? -20.468 10.637 20.232 1.00 95.62 95 THR A N 1
ATOM 748 C CA . THR A 1 95 ? -20.363 12.098 20.078 1.00 95.62 95 THR A CA 1
ATOM 749 C C . THR A 1 95 ? -19.026 12.636 20.584 1.00 95.62 95 THR A C 1
ATOM 751 O O . THR A 1 95 ? -18.386 13.423 19.887 1.00 95.62 95 THR A O 1
ATOM 754 N N . SER A 1 96 ? -18.551 12.174 21.745 1.00 95.56 96 SER A N 1
ATOM 755 C CA . SER A 1 96 ? -17.242 12.576 22.275 1.00 95.56 96 SER A CA 1
ATOM 756 C C . SER A 1 96 ? -16.075 12.031 21.446 1.00 95.56 96 SER A C 1
ATOM 758 O O . SER A 1 96 ? -15.107 12.759 21.227 1.00 95.56 96 SER A O 1
ATOM 760 N N . SER A 1 97 ? -16.172 10.812 20.902 1.00 93.75 97 SER A N 1
ATOM 761 C CA . SER A 1 97 ? -15.189 10.281 19.950 1.00 93.75 97 SER A CA 1
ATOM 762 C C . SER A 1 97 ? -15.101 11.137 18.691 1.00 93.75 97 SER A C 1
ATOM 764 O O . SER A 1 97 ? -13.998 11.491 18.277 1.00 93.75 97 SER A O 1
ATOM 766 N N . VAL A 1 98 ? -16.236 11.515 18.097 1.00 91.88 98 VAL A N 1
ATOM 767 C CA . VAL A 1 98 ? -16.262 12.392 16.916 1.00 91.88 98 VAL A CA 1
ATOM 768 C C . VAL A 1 98 ? -15.681 13.766 17.247 1.00 91.88 98 VAL A C 1
ATOM 770 O O . VAL A 1 98 ? -14.849 14.263 16.495 1.00 91.88 98 VAL A O 1
ATOM 773 N N . ALA A 1 99 ? -16.046 14.358 18.388 1.00 92.88 99 ALA A N 1
ATOM 774 C CA . ALA A 1 99 ? -15.532 15.662 18.801 1.00 92.88 99 ALA A CA 1
ATOM 775 C C . ALA A 1 99 ? -14.004 15.653 18.991 1.00 92.88 99 ALA A C 1
ATOM 777 O O . ALA A 1 99 ? -13.312 16.518 18.457 1.00 92.88 99 ALA A O 1
ATOM 778 N N . LEU A 1 100 ? -13.465 14.645 19.687 1.00 91.62 100 LEU A N 1
ATOM 779 C CA . LEU A 1 100 ? -12.023 14.517 19.932 1.00 91.62 100 LEU A CA 1
ATOM 780 C C . LEU A 1 100 ? -11.224 14.157 18.676 1.00 91.62 100 LEU A C 1
ATOM 782 O O . LEU A 1 100 ? -10.056 14.528 18.569 1.00 91.62 100 LEU A O 1
ATOM 786 N N . THR A 1 101 ? -11.830 13.448 17.723 1.00 87.69 101 THR A N 1
ATOM 787 C CA . THR A 1 101 ? -11.160 13.044 16.476 1.00 87.69 101 THR A CA 1
ATOM 788 C C . THR A 1 101 ? -11.457 13.970 15.301 1.00 87.69 101 THR A C 1
ATOM 790 O O . THR A 1 101 ? -10.924 13.760 14.218 1.00 87.69 101 THR A O 1
ATOM 793 N N . MET A 1 102 ? -12.241 15.036 15.481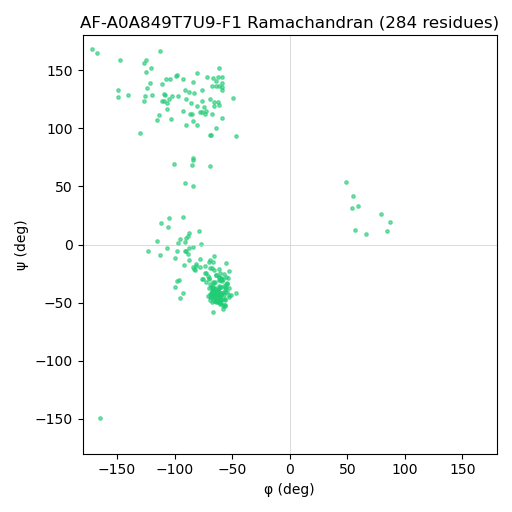 1.00 85.31 102 MET A N 1
ATOM 794 C CA . MET A 1 102 ? -12.646 15.916 14.380 1.00 85.31 102 MET A CA 1
ATOM 795 C C . MET A 1 102 ? -11.447 16.523 13.636 1.00 85.31 102 MET A C 1
ATOM 797 O O . MET A 1 102 ? -11.419 16.559 12.404 1.00 85.31 102 MET A O 1
ATOM 801 N N . SER A 1 103 ? -10.421 16.946 14.381 1.00 82.06 103 SER A N 1
ATOM 802 C CA . SER A 1 103 ? -9.203 17.548 13.823 1.00 82.06 103 SER A CA 1
ATOM 803 C C . SER A 1 103 ? -8.397 16.585 12.947 1.00 82.06 103 SER A C 1
ATOM 805 O O . SER A 1 103 ? -7.696 17.030 12.041 1.00 82.06 103 SER A O 1
ATOM 807 N N . THR A 1 104 ? -8.506 15.274 13.177 1.00 80.19 104 THR A N 1
ATOM 808 C CA . THR A 1 104 ? -7.850 14.237 12.368 1.00 80.19 104 THR A CA 1
ATOM 809 C C . THR A 1 104 ? -8.779 13.669 11.296 1.00 80.19 104 THR A C 1
ATOM 811 O O . THR A 1 104 ? -8.314 13.318 10.208 1.00 80.19 104 THR A O 1
ATOM 814 N N . LEU A 1 105 ? -10.088 13.634 11.554 1.00 81.12 105 LEU A N 1
ATOM 815 C CA . LEU A 1 105 ? -11.114 13.157 10.635 1.00 81.12 105 LEU A CA 1
ATOM 816 C C . LEU A 1 105 ? -11.200 14.035 9.385 1.00 81.12 105 LEU A C 1
ATOM 818 O O . LEU A 1 105 ? -11.159 13.499 8.281 1.00 81.12 105 LEU A O 1
ATOM 822 N N . ILE A 1 106 ? -11.254 15.364 9.538 1.00 80.69 106 ILE A N 1
ATOM 823 C CA . ILE A 1 106 ? -11.388 16.294 8.402 1.00 80.69 106 ILE A CA 1
ATOM 824 C C . ILE A 1 106 ? -10.235 16.122 7.393 1.00 80.69 106 ILE A C 1
ATOM 826 O O . ILE A 1 106 ? -10.516 15.868 6.217 1.00 80.69 106 ILE A O 1
ATOM 830 N N . PRO A 1 107 ? -8.947 16.170 7.800 1.00 75.25 107 PRO A N 1
ATOM 831 C CA . PRO A 1 107 ? -7.843 15.911 6.881 1.00 75.25 107 PRO A CA 1
ATOM 832 C C . PRO A 1 107 ? -7.874 14.508 6.284 1.00 75.25 107 PRO A C 1
ATOM 834 O O . PRO A 1 107 ? -7.522 14.355 5.123 1.00 75.25 107 PRO A O 1
ATOM 837 N N . THR A 1 108 ? -8.299 13.491 7.041 1.00 78.75 108 THR A N 1
ATOM 838 C CA . THR A 1 108 ? -8.350 12.100 6.559 1.00 78.75 108 THR A CA 1
ATOM 839 C C . THR A 1 108 ? -9.413 11.918 5.480 1.00 78.75 108 THR A C 1
ATOM 841 O O . THR A 1 108 ? -9.141 11.309 4.447 1.00 78.75 108 THR A O 1
ATOM 844 N N . VAL A 1 109 ? -10.610 12.471 5.686 1.00 80.94 109 VAL A N 1
ATOM 845 C CA . VAL A 1 109 ? -11.688 12.460 4.690 1.00 80.94 109 VAL A CA 1
ATOM 846 C C . VAL A 1 109 ? -11.271 13.262 3.459 1.00 80.94 109 VAL A C 1
ATOM 848 O O . VAL A 1 109 ? -11.455 12.785 2.343 1.00 80.94 109 VAL A O 1
ATOM 851 N N . SER A 1 110 ? -10.645 14.430 3.639 1.00 77.94 110 SER A N 1
ATOM 852 C CA . SER A 1 110 ? -10.104 15.207 2.517 1.00 77.94 110 SER A CA 1
ATOM 853 C C . SER A 1 110 ? -9.034 14.423 1.755 1.00 77.94 110 SER A C 1
ATOM 855 O O . SER A 1 110 ? -9.126 14.316 0.538 1.00 77.94 110 SER A O 1
ATOM 857 N N . ASP A 1 111 ? -8.067 13.814 2.452 1.00 74.25 111 ASP A N 1
ATOM 858 C CA . ASP A 1 111 ? -7.026 12.970 1.851 1.00 74.25 111 ASP A CA 1
ATOM 859 C C . ASP A 1 111 ? -7.646 11.778 1.106 1.00 74.25 111 ASP A C 1
ATOM 861 O O . ASP A 1 111 ? -7.127 11.396 0.060 1.00 74.25 111 ASP A O 1
A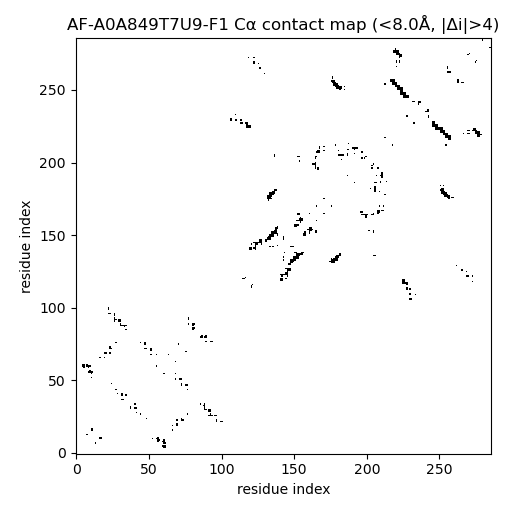TOM 865 N N . PHE A 1 112 ? -8.743 11.195 1.608 1.00 79.56 112 PHE A N 1
ATOM 866 C CA . PHE A 1 112 ? -9.475 10.102 0.961 1.00 79.56 112 PHE A CA 1
ATOM 867 C C . PHE A 1 112 ? -10.201 10.554 -0.312 1.00 79.56 112 PHE A C 1
ATOM 869 O O . PHE A 1 112 ? -10.115 9.873 -1.337 1.00 79.56 112 PHE A O 1
ATOM 876 N N . LEU A 1 113 ? -10.884 11.698 -0.275 1.00 78.56 113 LEU A N 1
ATOM 877 C CA . LEU A 1 113 ? -11.568 12.264 -1.440 1.00 78.56 113 LEU A CA 1
ATOM 878 C C . LEU A 1 113 ? -10.559 12.678 -2.518 1.00 78.56 113 LEU A C 1
ATOM 880 O O . LEU A 1 113 ? -10.664 12.235 -3.663 1.00 78.56 113 LEU A O 1
ATOM 884 N N . ASP A 1 114 ? -9.518 13.411 -2.126 1.00 75.00 114 ASP A N 1
ATOM 885 C CA . ASP A 1 114 ? -8.428 13.841 -3.008 1.00 75.00 114 ASP A CA 1
ATOM 886 C C . ASP A 1 114 ? -7.552 12.656 -3.454 1.00 75.00 114 ASP A C 1
ATOM 888 O O . ASP A 1 114 ? -6.780 12.746 -4.411 1.00 75.00 114 ASP A O 1
ATOM 892 N N . SER A 1 115 ? -7.684 11.495 -2.805 1.00 72.69 115 SER A N 1
ATOM 893 C CA . SER A 1 115 ? -6.940 10.289 -3.159 1.00 72.69 115 SER A CA 1
ATOM 894 C C . SER A 1 115 ? -7.215 9.844 -4.604 1.00 72.69 115 SER A C 1
ATOM 896 O O . SER A 1 115 ? -6.319 9.275 -5.238 1.00 72.69 115 SER A O 1
ATOM 898 N N . LYS A 1 116 ? -8.410 10.122 -5.139 1.00 76.25 116 LYS A N 1
ATOM 899 C CA . LYS A 1 116 ? -8.785 9.802 -6.525 1.00 76.25 116 LYS A CA 1
ATOM 900 C C . LYS A 1 116 ? -8.122 10.723 -7.551 1.00 76.25 116 LYS A C 1
ATOM 902 O O . LYS A 1 116 ? -7.993 10.348 -8.707 1.00 76.25 116 LYS A O 1
ATOM 907 N N . ASP A 1 117 ? -7.630 11.882 -7.125 1.00 75.62 117 ASP A N 1
ATOM 908 C CA . ASP A 1 117 ? -7.016 12.872 -8.012 1.00 75.62 117 ASP A CA 1
ATOM 909 C C . ASP A 1 117 ? -5.511 12.653 -8.233 1.00 75.62 117 ASP A C 1
ATOM 911 O O . ASP A 1 117 ? -4.873 13.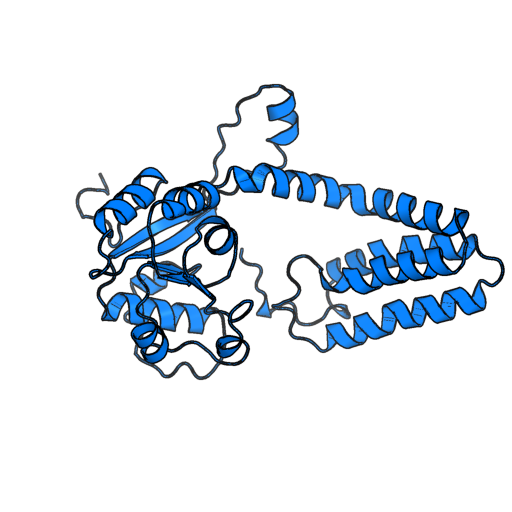379 -8.997 1.00 75.62 117 ASP A O 1
ATOM 915 N N . GLY A 1 118 ? -4.921 11.651 -7.575 1.00 81.50 118 GLY A N 1
ATOM 916 C CA . GLY A 1 118 ? -3.523 11.279 -7.782 1.00 81.50 118 GLY A CA 1
ATOM 917 C C . GLY A 1 118 ? -3.304 10.597 -9.134 1.00 81.50 118 GLY A C 1
ATOM 918 O O . GLY A 1 118 ? -4.112 9.779 -9.569 1.00 81.50 118 GLY A O 1
ATOM 919 N N . ASN A 1 119 ? -2.166 10.854 -9.779 1.00 89.75 119 ASN A N 1
ATOM 920 C CA . ASN A 1 119 ? -1.827 10.227 -11.062 1.00 89.75 119 ASN A CA 1
ATOM 921 C C . ASN A 1 119 ? -1.787 8.691 -11.001 1.00 89.75 119 ASN A C 1
ATOM 923 O O . ASN A 1 119 ? -2.175 8.043 -11.965 1.00 89.75 119 ASN A O 1
ATOM 927 N N . THR A 1 120 ? -1.420 8.093 -9.861 1.00 91.69 120 THR A N 1
ATOM 928 C CA . THR A 1 120 ? -1.474 6.632 -9.672 1.00 91.69 120 THR A CA 1
ATOM 929 C C . THR A 1 120 ? -2.874 6.059 -9.912 1.00 91.69 120 THR A C 1
ATOM 931 O O . THR A 1 120 ? -2.983 4.962 -10.446 1.00 91.69 120 THR A O 1
ATOM 934 N N . TYR A 1 121 ? -3.943 6.780 -9.547 1.00 92.69 121 TYR A N 1
ATOM 935 C CA . TYR A 1 121 ? -5.318 6.335 -9.804 1.00 92.69 121 TYR A CA 1
ATOM 936 C C . TYR A 1 121 ? -5.620 6.303 -11.306 1.00 92.69 121 TYR A C 1
ATOM 938 O O . TYR A 1 121 ? -6.145 5.310 -11.804 1.00 92.69 121 TYR A O 1
ATOM 946 N N . TYR A 1 122 ? -5.243 7.354 -12.037 1.00 94.19 122 TYR A N 1
ATOM 947 C CA . TYR A 1 122 ? -5.461 7.429 -13.483 1.00 94.19 122 TYR A CA 1
ATOM 948 C C . TYR A 1 122 ? -4.627 6.402 -14.251 1.00 94.19 122 TYR A C 1
ATOM 950 O O . TYR A 1 122 ? -5.166 5.732 -15.129 1.00 94.19 122 TYR A O 1
ATOM 958 N N . ILE A 1 123 ? -3.358 6.214 -13.869 1.00 96.25 123 ILE A N 1
ATOM 959 C CA . ILE A 1 123 ? -2.509 5.147 -14.412 1.00 96.25 123 ILE A CA 1
ATOM 960 C C . ILE A 1 123 ? -3.185 3.795 -14.182 1.00 96.25 123 ILE A C 1
ATOM 962 O O . ILE A 1 123 ? -3.402 3.065 -15.142 1.00 96.25 123 ILE A O 1
ATOM 966 N N . ALA A 1 124 ? -3.590 3.488 -12.945 1.00 96.44 124 ALA A N 1
ATOM 967 C CA . ALA A 1 124 ? -4.265 2.234 -12.622 1.00 96.44 124 ALA A CA 1
ATOM 968 C C . ALA A 1 124 ? -5.530 2.028 -13.466 1.00 96.44 124 ALA A C 1
ATOM 970 O O . ALA A 1 124 ? -5.705 0.984 -14.082 1.00 96.44 124 ALA A O 1
ATOM 971 N N . ASN A 1 125 ? -6.391 3.039 -13.564 1.00 96.31 125 ASN A N 1
ATOM 972 C CA . ASN A 1 125 ? -7.630 2.913 -14.319 1.00 96.31 125 ASN A CA 1
ATOM 973 C C . ASN A 1 125 ? -7.397 2.752 -15.834 1.00 96.31 125 ASN A C 1
ATOM 975 O O . ASN A 1 125 ? -8.170 2.060 -16.490 1.00 96.31 125 ASN A O 1
ATOM 979 N N . GLU A 1 126 ? -6.348 3.358 -16.398 1.00 97.06 126 GLU A N 1
ATOM 980 C CA . GLU A 1 126 ? -5.966 3.135 -17.798 1.00 97.06 126 GLU A CA 1
ATOM 981 C C . GLU A 1 126 ? -5.327 1.759 -18.029 1.00 97.06 126 GLU A C 1
ATOM 983 O O . GLU A 1 126 ? -5.554 1.181 -19.093 1.00 97.06 126 GLU A O 1
ATOM 988 N N . LEU A 1 127 ? -4.602 1.206 -17.047 1.00 97.38 127 LEU A N 1
ATOM 989 C CA . LEU A 1 127 ? -4.038 -0.149 -17.119 1.00 97.38 127 LEU A CA 1
ATOM 990 C C . LEU A 1 127 ? -5.113 -1.226 -17.305 1.00 97.38 127 LEU A C 1
ATOM 992 O O . LEU A 1 127 ? -4.841 -2.208 -17.990 1.00 97.38 127 LEU A O 1
ATOM 996 N N . LYS A 1 128 ? -6.342 -1.014 -16.805 1.00 97.12 128 LYS A N 1
ATOM 997 C CA . LYS A 1 128 ? -7.484 -1.942 -16.974 1.00 97.12 128 LYS A CA 1
ATOM 998 C C . LYS A 1 128 ? -7.776 -2.335 -18.424 1.00 97.12 128 LYS A C 1
ATOM 1000 O O . LYS A 1 128 ? -8.444 -3.334 -18.661 1.00 97.12 128 LYS A O 1
ATOM 1005 N N . LYS A 1 129 ? -7.347 -1.519 -19.393 1.00 97.31 129 LYS A N 1
ATOM 1006 C CA . LYS A 1 129 ? -7.543 -1.768 -20.831 1.00 97.31 129 LYS A CA 1
ATOM 1007 C C . LYS A 1 129 ? -6.697 -2.930 -21.351 1.00 97.31 129 LYS A C 1
ATOM 1009 O O . LYS A 1 129 ? -6.923 -3.395 -22.465 1.00 97.31 129 LYS A O 1
ATOM 1014 N N . TRP A 1 130 ? -5.704 -3.352 -20.579 1.00 97.44 130 TRP A N 1
ATOM 1015 C CA . TRP A 1 130 ? -4.798 -4.430 -20.920 1.00 97.44 130 TRP A CA 1
ATOM 1016 C C . TRP A 1 130 ? -4.777 -5.459 -19.804 1.00 97.44 130 TRP A C 1
ATOM 1018 O O . TRP A 1 130 ? -5.031 -5.150 -18.644 1.00 97.44 130 TRP A O 1
ATOM 1028 N N . GLU A 1 131 ? -4.406 -6.674 -20.165 1.00 97.19 131 GLU A N 1
ATOM 1029 C CA . GLU A 1 131 ? -4.054 -7.707 -19.204 1.00 97.19 131 GLU A CA 1
ATOM 1030 C C . GLU A 1 131 ? -2.550 -7.666 -18.963 1.00 97.19 131 GLU A C 1
ATOM 1032 O O . GLU A 1 131 ? -1.768 -7.436 -19.898 1.00 97.19 131 GLU A O 1
ATOM 1037 N N . GLY A 1 132 ? -2.152 -7.898 -17.720 1.00 97.69 132 GLY A N 1
ATOM 1038 C CA . GLY A 1 132 ? -0.756 -8.026 -17.353 1.00 97.69 132 GLY A CA 1
ATOM 1039 C C . GLY A 1 132 ? -0.579 -8.477 -15.911 1.00 97.69 132 GLY A C 1
ATOM 1040 O O . GLY A 1 132 ? -1.525 -8.496 -15.112 1.00 97.69 132 GLY A O 1
ATOM 1041 N N . LYS A 1 133 ? 0.658 -8.846 -15.597 1.00 98.44 133 LYS A N 1
ATOM 1042 C CA . LYS A 1 133 ? 1.110 -9.241 -14.270 1.00 98.44 133 LYS A CA 1
ATOM 1043 C C . LYS A 1 133 ? 2.017 -8.164 -13.687 1.00 98.44 133 LYS A C 1
ATOM 1045 O O . LYS A 1 133 ? 2.976 -7.739 -14.326 1.00 98.44 133 LYS A O 1
ATOM 1050 N N . MET A 1 134 ? 1.738 -7.728 -12.466 1.00 98.44 134 MET A N 1
ATOM 1051 C CA . MET A 1 134 ? 2.469 -6.655 -11.803 1.00 98.44 134 MET A CA 1
ATOM 1052 C C . MET A 1 134 ? 3.094 -7.125 -10.491 1.00 98.44 134 MET A C 1
ATOM 1054 O O . MET A 1 134 ? 2.456 -7.821 -9.705 1.00 98.44 134 MET A O 1
ATOM 1058 N N . LEU A 1 135 ? 4.324 -6.692 -10.230 1.00 98.50 135 LEU A N 1
ATOM 1059 C CA . LEU A 1 135 ? 4.953 -6.771 -8.914 1.00 98.50 135 LEU A CA 1
ATOM 1060 C C . LEU A 1 135 ? 5.038 -5.365 -8.330 1.00 98.50 135 LEU A C 1
ATOM 1062 O O . LEU A 1 135 ? 5.544 -4.457 -8.986 1.00 98.50 135 LEU A O 1
ATOM 1066 N N . VAL A 1 136 ? 4.570 -5.168 -7.104 1.00 97.94 136 VAL A N 1
ATOM 1067 C CA . VAL A 1 136 ? 4.653 -3.875 -6.409 1.00 97.94 136 VAL A CA 1
ATOM 1068 C C . VAL A 1 136 ? 5.440 -4.006 -5.107 1.00 97.94 136 VAL A C 1
ATOM 1070 O O . VAL A 1 136 ? 5.456 -5.079 -4.505 1.00 97.94 136 VAL A O 1
ATOM 1073 N N . THR A 1 137 ? 6.099 -2.938 -4.648 1.00 95.25 137 THR A N 1
ATOM 1074 C CA . THR A 1 137 ? 6.714 -2.911 -3.299 1.00 95.25 137 THR A CA 1
ATOM 1075 C C . THR A 1 137 ? 5.694 -2.840 -2.177 1.00 95.25 137 THR A C 1
ATOM 1077 O O . THR A 1 137 ? 5.998 -3.243 -1.068 1.00 95.25 137 THR A O 1
ATOM 1080 N N . GLU A 1 138 ? 4.523 -2.267 -2.444 1.00 86.44 138 GLU A N 1
ATOM 1081 C CA . GLU A 1 138 ? 3.411 -2.209 -1.501 1.00 86.44 138 GLU A CA 1
ATOM 1082 C C . GLU A 1 138 ? 2.112 -2.218 -2.300 1.00 86.44 138 GLU A C 1
ATOM 1084 O O . GLU A 1 138 ? 1.955 -1.470 -3.276 1.00 86.44 138 GLU A O 1
ATOM 1089 N N . ALA A 1 139 ? 1.160 -3.048 -1.889 1.00 83.25 139 ALA A N 1
ATOM 1090 C CA . ALA A 1 139 ? -0.161 -3.015 -2.483 1.00 83.25 139 ALA A CA 1
ATOM 1091 C C . ALA A 1 139 ? -0.893 -1.707 -2.150 1.00 83.25 139 ALA A C 1
ATOM 1093 O O . ALA A 1 139 ? -0.927 -1.233 -1.017 1.00 83.25 139 ALA A O 1
ATOM 1094 N N . GLY A 1 140 ? -1.546 -1.129 -3.154 1.00 88.69 140 GLY A N 1
ATOM 1095 C CA . GLY A 1 140 ? -2.268 0.126 -2.995 1.00 88.69 140 GLY A CA 1
ATOM 1096 C C . GLY A 1 140 ? -3.211 0.386 -4.156 1.00 88.69 140 GLY A C 1
ATOM 1097 O O . GLY A 1 140 ? -3.717 -0.541 -4.783 1.00 88.69 140 GLY A O 1
ATOM 1098 N N . LYS A 1 141 ? -3.428 1.666 -4.480 1.00 90.50 141 LYS A N 1
ATOM 1099 C CA . LYS A 1 141 ? -4.343 2.078 -5.560 1.00 90.50 141 LYS A CA 1
ATOM 1100 C C . LYS A 1 141 ? -4.007 1.434 -6.902 1.00 90.50 141 LYS A C 1
ATOM 1102 O O . LYS A 1 141 ? -4.921 1.097 -7.640 1.00 90.50 141 LYS A O 1
ATOM 1107 N N . LEU A 1 142 ? -2.719 1.271 -7.205 1.00 93.12 142 LEU A N 1
ATOM 1108 C CA . LEU A 1 142 ? -2.293 0.681 -8.469 1.00 93.12 142 LEU A CA 1
ATOM 1109 C C . LEU A 1 142 ? -2.758 -0.775 -8.588 1.00 93.12 142 LEU A C 1
ATOM 1111 O O . LEU A 1 142 ? -3.394 -1.126 -9.573 1.00 93.12 142 LEU A O 1
ATOM 1115 N N . ALA A 1 143 ? -2.532 -1.584 -7.550 1.00 93.88 143 ALA A N 1
ATOM 1116 C CA . ALA A 1 143 ? -3.024 -2.959 -7.475 1.00 93.88 143 ALA A CA 1
ATOM 1117 C C . ALA A 1 143 ? -4.563 -3.009 -7.509 1.00 93.88 143 ALA A C 1
ATOM 1119 O O . ALA A 1 143 ? -5.150 -3.720 -8.315 1.00 93.88 143 ALA A O 1
ATOM 1120 N N . TYR A 1 144 ? -5.216 -2.192 -6.677 1.00 93.56 144 TYR A N 1
ATOM 1121 C CA . TYR A 1 144 ? -6.670 -2.216 -6.502 1.00 93.56 144 TYR A CA 1
ATOM 1122 C C . TYR A 1 144 ? -7.447 -1.788 -7.755 1.00 93.56 144 TYR A C 1
ATOM 1124 O O . TYR A 1 144 ? -8.462 -2.390 -8.086 1.00 93.56 144 TYR A O 1
ATOM 1132 N N . TYR A 1 145 ? -6.995 -0.743 -8.453 1.00 95.69 145 TYR A N 1
ATOM 1133 C CA . TYR A 1 145 ? -7.723 -0.179 -9.590 1.00 95.69 145 TYR A CA 1
ATOM 1134 C C . TYR A 1 145 ? -7.221 -0.662 -10.954 1.00 95.69 145 TYR A C 1
ATOM 1136 O O . TYR A 1 145 ? -7.835 -0.291 -11.941 1.00 95.69 145 TYR A O 1
ATOM 1144 N N . SER A 1 146 ? -6.142 -1.439 -11.073 1.00 96.62 146 SER A N 1
ATOM 1145 C CA . SER A 1 146 ? -5.650 -1.864 -12.399 1.00 96.62 146 SER A CA 1
ATOM 1146 C C . SER A 1 146 ? -6.350 -3.086 -12.978 1.00 96.62 146 SER A C 1
ATOM 1148 O O . SER A 1 146 ? -6.294 -3.274 -14.187 1.00 96.62 146 SER A O 1
ATOM 1150 N N . ASN A 1 147 ? -7.003 -3.909 -12.149 1.00 95.88 147 ASN A N 1
ATOM 1151 C CA . ASN A 1 147 ? -7.462 -5.260 -12.509 1.00 95.88 147 ASN A CA 1
ATOM 1152 C C . ASN A 1 147 ? -6.341 -6.193 -13.018 1.00 95.88 147 ASN A C 1
ATOM 1154 O O . ASN A 1 147 ? -6.628 -7.255 -13.562 1.00 95.88 147 ASN A O 1
ATOM 1158 N N . TRP A 1 148 ? -5.070 -5.822 -12.849 1.00 97.81 148 TRP A N 1
ATOM 1159 C CA . TRP A 1 148 ? -3.940 -6.686 -13.179 1.00 97.81 148 TRP A CA 1
ATOM 1160 C C . TRP A 1 148 ? -3.707 -7.693 -12.059 1.00 97.81 148 TRP A C 1
ATOM 1162 O O . TRP A 1 148 ? -3.877 -7.370 -10.877 1.00 97.81 148 TRP A O 1
ATOM 1172 N N . PHE A 1 149 ? -3.241 -8.894 -12.410 1.00 97.81 149 PHE A N 1
ATOM 1173 C CA . PHE A 1 149 ? -2.750 -9.818 -11.394 1.00 97.81 149 PHE A CA 1
ATOM 1174 C C . PHE A 1 149 ? -1.558 -9.165 -10.700 1.00 97.81 149 PHE A C 1
ATOM 1176 O O . PHE A 1 149 ? -0.575 -8.827 -11.356 1.00 97.81 149 PHE A O 1
ATOM 1183 N N . THR A 1 150 ? -1.648 -8.959 -9.389 1.00 97.75 150 THR A N 1
ATOM 1184 C CA . THR A 1 150 ? -0.645 -8.194 -8.649 1.00 97.75 150 THR A CA 1
ATOM 1185 C C . THR A 1 150 ? -0.103 -8.997 -7.479 1.00 97.75 150 THR A C 1
ATOM 1187 O O . THR A 1 150 ? -0.875 -9.449 -6.636 1.00 97.75 150 THR A O 1
ATOM 1190 N N . GLU A 1 151 ? 1.221 -9.106 -7.391 1.00 97.62 151 GLU A N 1
ATOM 1191 C CA . GLU A 1 151 ? 1.915 -9.571 -6.189 1.00 97.62 151 GLU A CA 1
ATOM 1192 C C . GLU A 1 151 ? 2.556 -8.389 -5.456 1.00 97.62 151 GLU A C 1
ATOM 1194 O O . GLU A 1 151 ? 3.062 -7.443 -6.064 1.00 97.62 151 GLU A O 1
ATOM 1199 N N . ASP A 1 152 ? 2.520 -8.446 -4.130 1.00 96.06 152 ASP A N 1
ATOM 1200 C CA . ASP A 1 152 ? 3.133 -7.478 -3.234 1.00 96.06 152 ASP A CA 1
ATOM 1201 C C . ASP A 1 152 ? 4.417 -8.068 -2.657 1.00 96.06 152 ASP A C 1
ATOM 1203 O O . ASP A 1 152 ? 4.384 -8.950 -1.799 1.00 96.06 152 ASP A O 1
ATOM 1207 N N . SER A 1 153 ? 5.551 -7.550 -3.112 1.00 96.31 153 SER A N 1
ATOM 1208 C CA . SER A 1 153 ? 6.873 -8.019 -2.693 1.00 96.31 153 SER A CA 1
ATOM 1209 C C . SER A 1 153 ? 7.196 -7.747 -1.222 1.00 96.31 153 SER A C 1
ATOM 1211 O O . SER A 1 153 ? 8.140 -8.347 -0.711 1.00 96.31 153 SER A O 1
ATOM 1213 N N . TRP A 1 154 ? 6.449 -6.875 -0.529 1.00 93.00 154 TRP A N 1
ATOM 1214 C CA . TRP A 1 154 ? 6.614 -6.692 0.920 1.00 93.00 154 TRP A CA 1
ATOM 1215 C C . TRP A 1 154 ? 5.832 -7.726 1.728 1.00 93.00 154 TRP A C 1
ATOM 1217 O O . TRP A 1 154 ? 6.138 -7.963 2.899 1.00 93.00 154 TRP A O 1
ATOM 1227 N N . GLY A 1 155 ? 4.833 -8.352 1.104 1.00 91.19 155 GLY A N 1
ATOM 1228 C CA . GLY A 1 155 ? 4.061 -9.434 1.694 1.00 91.19 155 GLY A CA 1
ATOM 1229 C C . GLY A 1 155 ? 2.865 -9.001 2.537 1.00 91.19 155 GLY A C 1
ATOM 1230 O O . GLY A 1 155 ? 2.383 -9.815 3.321 1.00 91.19 155 GLY A O 1
ATOM 1231 N N . LEU A 1 156 ? 2.341 -7.774 2.388 1.00 84.94 156 LEU A N 1
ATOM 1232 C CA . LEU A 1 156 ? 1.067 -7.411 3.035 1.00 84.94 156 LEU A CA 1
ATOM 1233 C C . LEU A 1 156 ? -0.105 -8.144 2.381 1.00 84.94 156 LEU A C 1
ATOM 1235 O O . LEU A 1 156 ? -1.016 -8.580 3.078 1.00 84.94 156 LEU A O 1
ATOM 1239 N N . ASN A 1 157 ? -0.052 -8.310 1.056 1.00 87.88 157 ASN A N 1
ATOM 1240 C CA . ASN A 1 157 ? -1.087 -8.998 0.276 1.00 87.88 157 ASN A CA 1
ATOM 1241 C C . ASN A 1 157 ? -0.609 -10.296 -0.396 1.00 87.88 157 ASN A C 1
ATOM 1243 O O . ASN A 1 157 ? -1.375 -10.936 -1.114 1.00 87.88 157 ASN A O 1
ATOM 1247 N N . THR A 1 158 ? 0.640 -10.710 -0.174 1.00 93.56 158 THR A N 1
ATOM 1248 C CA . THR A 1 158 ? 1.198 -11.945 -0.745 1.00 93.56 158 THR A CA 1
ATOM 1249 C C . THR A 1 158 ? 1.849 -12.772 0.367 1.00 93.56 158 THR A C 1
ATOM 1251 O O . THR A 1 158 ? 3.004 -12.519 0.708 1.00 93.56 158 THR A O 1
ATOM 1254 N N . PRO A 1 159 ? 1.136 -13.765 0.945 1.00 92.12 159 PRO A N 1
ATOM 1255 C CA . PRO A 1 159 ? 1.568 -14.475 2.156 1.00 92.12 159 PRO A CA 1
ATOM 1256 C C . PRO A 1 159 ? 2.969 -15.088 2.084 1.00 92.12 159 PRO A C 1
ATOM 1258 O O . PRO A 1 159 ? 3.693 -15.078 3.075 1.00 92.12 159 PRO A O 1
ATOM 1261 N N . ARG A 1 160 ? 3.384 -15.561 0.902 1.00 93.31 160 ARG A N 1
ATOM 1262 C CA . ARG A 1 160 ? 4.734 -16.097 0.663 1.00 93.31 160 ARG A CA 1
ATOM 1263 C C . ARG A 1 160 ? 5.843 -15.123 1.090 1.00 93.31 160 ARG A C 1
ATOM 1265 O O . ARG A 1 160 ? 6.839 -15.561 1.657 1.00 93.31 160 ARG A O 1
ATOM 1272 N N . TYR A 1 161 ? 5.645 -13.822 0.875 1.00 92.81 161 TYR A N 1
ATOM 1273 C CA . TYR A 1 161 ? 6.624 -12.767 1.167 1.00 92.81 161 TYR A CA 1
ATOM 1274 C C . TYR A 1 161 ? 6.413 -12.100 2.537 1.00 92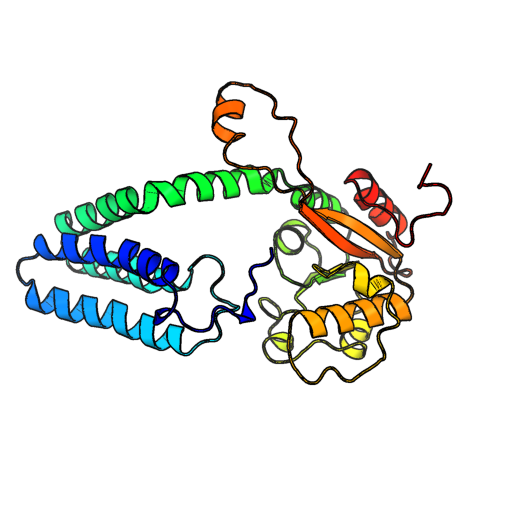.81 161 TYR A C 1
ATOM 1276 O O . TYR A 1 161 ? 7.114 -11.154 2.891 1.00 92.81 161 TYR A O 1
ATOM 1284 N N . ALA A 1 162 ? 5.461 -12.581 3.347 1.00 88.94 162 ALA A N 1
ATOM 1285 C CA . ALA A 1 162 ? 5.175 -11.989 4.657 1.00 88.94 162 ALA A CA 1
ATOM 1286 C C . ALA A 1 162 ? 6.356 -12.126 5.638 1.00 88.94 162 ALA A C 1
ATOM 1288 O O . ALA A 1 162 ? 6.584 -11.251 6.473 1.00 88.94 162 ALA A O 1
ATOM 1289 N N . HIS A 1 163 ? 7.126 -13.213 5.517 1.00 86.25 163 HIS A N 1
ATOM 1290 C CA . HIS A 1 163 ? 8.248 -13.536 6.407 1.00 86.25 163 HIS A CA 1
ATOM 1291 C C . HIS A 1 163 ? 9.582 -13.717 5.683 1.00 86.25 163 HIS A C 1
ATOM 1293 O O . HIS A 1 163 ? 10.613 -13.879 6.331 1.00 86.25 163 HIS A O 1
ATOM 1299 N N . THR A 1 164 ? 9.573 -13.679 4.354 1.00 91.00 164 THR A N 1
ATOM 1300 C CA . THR A 1 164 ? 10.759 -13.876 3.524 1.00 91.00 164 THR A CA 1
ATOM 1301 C C . THR A 1 164 ? 10.926 -12.689 2.594 1.00 91.00 164 THR A C 1
ATOM 1303 O O . THR A 1 164 ? 9.959 -12.030 2.216 1.00 91.00 164 THR A O 1
ATOM 1306 N N . LEU A 1 165 ? 12.175 -12.376 2.272 1.00 92.06 165 LEU A N 1
ATOM 1307 C CA . LEU A 1 165 ? 12.476 -11.358 1.286 1.00 92.06 165 LEU A CA 1
ATOM 1308 C C . LEU A 1 165 ? 12.388 -11.975 -0.108 1.00 92.06 165 LEU A C 1
ATOM 1310 O O . LEU A 1 165 ? 13.009 -13.011 -0.346 1.00 92.06 165 LEU A O 1
ATOM 1314 N N . ILE A 1 166 ? 11.665 -11.321 -1.019 1.00 93.94 166 ILE A N 1
ATOM 1315 C CA . ILE A 1 166 ? 11.632 -11.749 -2.417 1.00 93.94 166 ILE A CA 1
ATOM 1316 C C . ILE A 1 166 ? 13.047 -11.731 -3.016 1.00 93.94 166 ILE A C 1
ATOM 1318 O O . ILE A 1 166 ? 13.800 -10.771 -2.822 1.00 93.94 166 ILE A O 1
ATOM 1322 N N . ASN A 1 167 ? 13.412 -12.774 -3.756 1.00 92.50 167 ASN A N 1
ATOM 1323 C CA . ASN A 1 167 ? 14.708 -12.869 -4.432 1.00 92.50 167 ASN A CA 1
ATOM 1324 C C . ASN A 1 167 ? 14.586 -12.833 -5.967 1.00 92.50 167 ASN A C 1
ATOM 1326 O O . ASN A 1 167 ? 13.505 -13.002 -6.528 1.00 92.50 167 ASN A O 1
ATOM 1330 N N . SER A 1 168 ? 15.712 -12.638 -6.662 1.00 92.12 168 SER A N 1
ATOM 1331 C CA . SER A 1 168 ? 15.763 -12.529 -8.130 1.00 92.12 168 SER A CA 1
ATOM 1332 C C . SER A 1 168 ? 15.163 -13.733 -8.863 1.00 92.12 168 SER A C 1
ATOM 1334 O O . SER A 1 168 ? 14.496 -13.547 -9.878 1.00 92.12 168 SER A O 1
ATOM 1336 N N . ASN A 1 169 ? 15.340 -14.954 -8.345 1.00 93.94 169 ASN A N 1
ATOM 1337 C CA . ASN A 1 169 ? 14.783 -16.162 -8.962 1.00 93.94 169 ASN A CA 1
ATOM 1338 C C . ASN A 1 169 ? 13.255 -16.177 -8.877 1.00 93.94 169 ASN A C 1
ATOM 1340 O O . ASN A 1 169 ? 12.585 -16.520 -9.848 1.00 93.94 169 ASN A O 1
ATOM 1344 N N . GLU A 1 170 ? 12.693 -15.766 -7.743 1.00 95.69 170 GLU A N 1
ATOM 1345 C CA . GLU A 1 170 ? 11.244 -15.641 -7.578 1.00 95.69 170 GLU A CA 1
ATOM 1346 C C . GLU A 1 170 ? 10.668 -14.527 -8.456 1.00 95.69 170 GLU A C 1
ATOM 1348 O O . GLU A 1 170 ? 9.589 -14.696 -9.026 1.00 95.69 170 GLU A O 1
ATOM 1353 N N . ILE A 1 171 ? 11.388 -13.407 -8.610 1.00 96.62 171 ILE A N 1
ATOM 1354 C CA . ILE A 1 171 ? 10.971 -12.336 -9.524 1.00 96.62 171 ILE A CA 1
ATOM 1355 C C . ILE A 1 171 ? 10.967 -12.853 -10.969 1.00 96.62 171 ILE A C 1
ATOM 1357 O O . ILE A 1 171 ? 9.997 -12.628 -11.696 1.00 96.62 171 ILE A O 1
ATOM 1361 N N . ALA A 1 172 ? 12.001 -13.606 -11.360 1.00 96.81 172 ALA A N 1
ATOM 1362 C CA . ALA A 1 172 ? 12.108 -14.225 -12.677 1.00 96.81 172 ALA A CA 1
ATOM 1363 C C . ALA A 1 172 ? 10.969 -15.213 -12.955 1.00 96.81 172 ALA A C 1
ATOM 1365 O O . ALA A 1 172 ? 10.278 -15.084 -13.960 1.00 96.81 172 ALA A O 1
ATOM 1366 N N . GLN A 1 173 ? 10.721 -16.155 -12.042 1.00 97.56 173 GLN A N 1
ATOM 1367 C CA . GLN A 1 173 ? 9.611 -17.113 -12.142 1.00 97.56 173 GLN A CA 1
ATOM 1368 C C . GLN A 1 173 ? 8.249 -16.416 -12.177 1.00 97.56 173 GLN A C 1
ATOM 1370 O O . GLN A 1 173 ? 7.302 -16.904 -12.797 1.00 97.56 173 GLN A O 1
ATOM 1375 N N . GLY A 1 174 ? 8.155 -15.263 -11.515 1.00 97.38 174 GLY A N 1
ATOM 1376 C CA . GLY A 1 174 ? 6.980 -14.420 -11.521 1.00 97.38 174 GLY A CA 1
ATOM 1377 C C . GLY A 1 174 ? 6.586 -13.944 -12.917 1.00 97.38 174 GLY A C 1
ATOM 1378 O O . GLY A 1 174 ? 5.387 -13.817 -13.139 1.00 97.38 174 GLY A O 1
ATOM 1379 N N . ASN A 1 175 ? 7.532 -13.753 -13.847 1.00 97.38 175 ASN A N 1
ATOM 1380 C CA . ASN A 1 175 ? 7.292 -13.248 -15.208 1.00 97.38 175 ASN A CA 1
ATOM 1381 C C . ASN A 1 175 ? 6.426 -11.974 -15.219 1.00 97.38 175 ASN A C 1
ATOM 1383 O O . ASN A 1 175 ? 5.369 -11.922 -15.846 1.00 97.38 175 ASN A O 1
ATOM 1387 N N . TYR A 1 176 ? 6.838 -10.959 -14.460 1.00 98.56 176 TYR A N 1
ATOM 1388 C CA . TYR A 1 176 ? 6.075 -9.719 -14.324 1.00 98.56 176 TYR A CA 1
ATOM 1389 C C . TYR A 1 176 ? 6.214 -8.820 -15.558 1.00 98.56 176 TYR A C 1
ATOM 1391 O O . TYR A 1 176 ? 7.314 -8.531 -16.013 1.00 98.56 176 TYR A O 1
ATOM 1399 N N . ASP A 1 177 ? 5.097 -8.303 -16.060 1.00 98.69 177 ASP A N 1
ATOM 1400 C CA . ASP A 1 177 ? 5.066 -7.341 -17.167 1.00 98.69 177 ASP A CA 1
ATOM 1401 C C . ASP A 1 177 ? 5.458 -5.929 -16.714 1.00 98.69 177 ASP A C 1
ATOM 1403 O O . ASP A 1 177 ? 5.997 -5.127 -17.484 1.00 98.69 177 ASP A O 1
ATOM 1407 N N . LEU A 1 178 ? 5.176 -5.628 -15.446 1.00 98.75 178 LEU A N 1
ATOM 1408 C CA . LEU A 1 178 ? 5.445 -4.350 -14.806 1.00 98.75 178 LEU A CA 1
ATOM 1409 C C . LEU A 1 178 ? 5.927 -4.573 -13.368 1.00 98.75 178 LEU A C 1
ATOM 1411 O O . LEU A 1 178 ? 5.256 -5.227 -12.574 1.00 98.75 178 LEU A O 1
ATOM 1415 N N . ILE A 1 179 ? 7.055 -3.972 -13.004 1.00 98.62 179 ILE A N 1
ATOM 1416 C CA . ILE A 1 179 ? 7.521 -3.893 -11.617 1.00 98.62 179 ILE A CA 1
ATOM 1417 C C . ILE A 1 179 ? 7.426 -2.434 -11.169 1.00 98.62 179 ILE A C 1
ATOM 1419 O O . ILE A 1 179 ? 8.000 -1.551 -11.807 1.00 98.62 179 ILE A O 1
ATOM 1423 N N . VAL A 1 180 ? 6.704 -2.165 -10.080 1.00 98.12 180 VAL A N 1
ATOM 1424 C CA . VAL A 1 180 ? 6.546 -0.820 -9.513 1.00 98.12 180 VAL A CA 1
ATOM 1425 C C . VAL A 1 180 ? 7.166 -0.749 -8.127 1.00 98.12 180 VAL A C 1
ATOM 1427 O O . VAL A 1 180 ? 6.638 -1.286 -7.152 1.00 98.12 180 VAL A O 1
ATOM 1430 N N . GLY A 1 181 ? 8.300 -0.061 -8.049 1.00 96.38 181 GLY A N 1
ATOM 1431 C CA . GLY A 1 181 ? 9.096 0.071 -6.842 1.00 96.38 181 GLY A CA 1
ATOM 1432 C C . GLY A 1 181 ? 8.985 1.450 -6.211 1.00 96.38 181 GLY A C 1
ATOM 1433 O O . GLY A 1 181 ? 9.370 2.455 -6.813 1.00 96.38 181 GLY A O 1
ATOM 1434 N N . HIS A 1 182 ? 8.548 1.502 -4.955 1.00 94.06 182 HIS A N 1
ATOM 1435 C CA . HIS A 1 182 ? 8.761 2.666 -4.107 1.00 94.06 182 HIS A CA 1
ATOM 1436 C C . HIS A 1 182 ? 10.155 2.607 -3.457 1.00 94.06 182 HIS A C 1
ATOM 1438 O O . HIS A 1 182 ? 10.313 2.341 -2.266 1.00 94.06 182 HIS A O 1
ATOM 1444 N N . CYS A 1 183 ? 11.173 2.849 -4.282 1.00 93.94 183 CYS A N 1
ATOM 1445 C CA . CYS A 1 183 ? 12.581 2.703 -3.926 1.00 93.94 183 CYS A CA 1
ATOM 1446 C C . CYS A 1 183 ? 13.376 3.983 -4.179 1.00 93.94 183 CYS A C 1
ATOM 1448 O O . CYS A 1 183 ? 12.989 4.839 -4.976 1.00 93.94 183 CYS A O 1
ATOM 1450 N N . THR A 1 184 ? 14.523 4.106 -3.513 1.00 93.00 184 THR A N 1
ATOM 1451 C CA . THR A 1 184 ? 15.455 5.211 -3.744 1.00 93.00 184 THR A CA 1
ATOM 1452 C C . THR A 1 184 ? 16.038 5.119 -5.155 1.00 93.00 184 THR A C 1
ATOM 1454 O O . THR A 1 184 ? 16.681 4.133 -5.502 1.00 93.00 184 THR A O 1
ATOM 1457 N N . ILE A 1 185 ? 15.865 6.174 -5.958 1.00 93.88 185 ILE A N 1
AT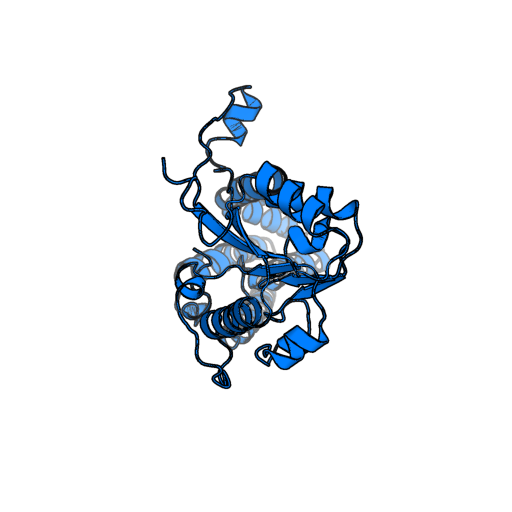OM 1458 C CA . ILE A 1 185 ? 16.308 6.243 -7.367 1.00 93.88 185 ILE A CA 1
ATOM 1459 C C . ILE A 1 185 ? 17.823 6.012 -7.502 1.00 93.88 185 ILE A C 1
ATOM 1461 O O . ILE A 1 185 ? 18.273 5.465 -8.502 1.00 93.88 185 ILE A O 1
ATOM 1465 N N . ALA A 1 186 ? 18.611 6.375 -6.482 1.00 92.81 186 ALA A N 1
ATOM 1466 C CA . ALA A 1 186 ? 20.058 6.157 -6.457 1.00 92.81 186 ALA A CA 1
ATOM 1467 C C . ALA A 1 186 ? 20.457 4.685 -6.673 1.00 92.81 186 ALA A C 1
ATOM 1469 O O . ALA A 1 186 ? 21.511 4.435 -7.254 1.00 92.81 186 ALA A O 1
ATOM 1470 N N . LEU A 1 187 ? 19.597 3.729 -6.291 1.00 93.00 187 LEU A N 1
ATOM 1471 C CA . LEU A 1 187 ? 19.840 2.300 -6.502 1.00 93.00 187 LEU A CA 1
ATOM 1472 C C . LEU A 1 187 ? 19.957 1.931 -7.987 1.00 93.00 187 LEU A C 1
ATOM 1474 O O . LEU A 1 187 ? 20.667 0.991 -8.329 1.00 93.00 187 LEU A O 1
ATOM 1478 N N . LEU A 1 188 ? 19.313 2.686 -8.884 1.00 93.56 188 LEU A N 1
ATOM 1479 C CA . LEU A 1 188 ? 19.387 2.439 -10.325 1.00 93.56 188 LEU A CA 1
ATOM 1480 C C . LEU A 1 188 ? 20.772 2.751 -10.922 1.00 93.56 188 LEU A C 1
ATOM 1482 O O . LEU A 1 188 ? 21.089 2.240 -11.994 1.00 93.56 188 LEU A O 1
ATOM 1486 N N . ASN A 1 189 ? 21.595 3.559 -10.237 1.00 91.75 189 ASN A N 1
ATOM 1487 C CA . ASN A 1 189 ? 22.970 3.874 -10.651 1.00 91.75 189 ASN A CA 1
ATOM 1488 C C . ASN A 1 189 ? 24.006 2.918 -10.045 1.00 91.75 189 ASN A C 1
ATOM 1490 O O . ASN A 1 189 ? 25.149 2.869 -10.498 1.00 91.75 189 ASN A O 1
ATOM 1494 N N . THR A 1 190 ? 23.650 2.194 -8.987 1.00 86.00 190 THR A N 1
ATOM 1495 C CA . THR A 1 190 ? 24.572 1.277 -8.321 1.00 86.00 190 THR A CA 1
ATOM 1496 C C . THR A 1 190 ? 24.519 -0.084 -8.995 1.00 86.00 190 THR A C 1
ATOM 1498 O O . THR A 1 190 ? 23.435 -0.637 -9.170 1.00 86.00 190 THR A O 1
ATOM 1501 N N . LYS A 1 191 ? 25.684 -0.656 -9.330 1.00 80.00 191 LYS A N 1
ATOM 1502 C CA . LYS A 1 191 ? 25.781 -2.097 -9.586 1.00 80.00 191 LYS A CA 1
ATOM 1503 C C . LYS A 1 191 ? 25.581 -2.790 -8.250 1.00 80.00 191 LYS A C 1
ATOM 1505 O O . LYS A 1 191 ? 26.518 -2.879 -7.458 1.00 80.00 191 LYS A O 1
ATOM 1510 N N . VAL A 1 192 ? 24.349 -3.189 -7.965 1.00 70.19 192 VAL A N 1
ATOM 1511 C CA . VAL A 1 192 ? 24.059 -3.892 -6.723 1.00 70.19 192 VAL A CA 1
ATOM 1512 C C . VAL A 1 192 ? 24.565 -5.324 -6.899 1.00 70.19 192 VAL A C 1
ATOM 1514 O O . VAL A 1 192 ? 24.064 -6.018 -7.788 1.00 70.19 192 VAL A O 1
ATOM 1517 N N . PRO A 1 193 ? 25.591 -5.760 -6.144 1.00 71.56 193 PRO A N 1
ATOM 1518 C CA . PRO A 1 193 ? 26.076 -7.125 -6.255 1.00 71.56 193 PRO A CA 1
ATOM 1519 C C . PRO A 1 193 ? 24.927 -8.080 -5.945 1.00 71.56 193 PRO A C 1
ATOM 1521 O O . PRO A 1 193 ? 24.104 -7.797 -5.074 1.00 71.56 193 PRO A O 1
ATOM 1524 N N . GLU A 1 194 ? 24.893 -9.207 -6.649 1.00 64.06 194 GLU A N 1
ATOM 1525 C CA . GLU A 1 194 ? 23.936 -10.292 -6.443 1.00 64.06 194 GLU A CA 1
ATOM 1526 C C . GLU A 1 194 ? 24.247 -10.978 -5.100 1.00 64.06 194 GLU A C 1
ATOM 1528 O O . GLU A 1 194 ? 24.795 -12.072 -5.019 1.00 64.06 194 GLU A O 1
ATOM 1533 N N . ARG A 1 195 ? 24.028 -10.259 -3.998 1.00 65.81 195 ARG A N 1
ATOM 1534 C CA . ARG A 1 195 ? 24.146 -10.793 -2.648 1.00 65.81 195 ARG A CA 1
ATOM 1535 C C . ARG A 1 195 ? 22.836 -11.475 -2.309 1.00 65.81 195 ARG A C 1
ATOM 1537 O O . ARG A 1 195 ? 21.760 -10.938 -2.565 1.00 65.81 195 ARG A O 1
ATOM 1544 N N . THR A 1 196 ? 22.926 -12.621 -1.648 1.00 64.25 196 THR A N 1
ATOM 1545 C CA . THR A 1 196 ? 21.788 -13.209 -0.950 1.00 64.25 196 THR A CA 1
ATOM 1546 C C . THR A 1 196 ? 21.399 -12.248 0.169 1.00 64.25 196 THR A C 1
ATOM 1548 O O . THR A 1 196 ? 22.068 -12.163 1.199 1.00 64.25 196 THR A O 1
ATOM 1551 N N . TYR A 1 197 ? 20.366 -11.442 -0.050 1.00 70.06 197 TYR A N 1
ATOM 1552 C CA . TYR A 1 197 ? 19.834 -10.548 0.969 1.00 70.06 197 TYR A CA 1
ATOM 1553 C C . TYR A 1 197 ? 19.170 -11.396 2.063 1.00 70.06 197 TYR A C 1
ATOM 1555 O O . TYR A 1 197 ? 18.023 -11.809 1.928 1.00 70.06 197 TYR A O 1
ATOM 1563 N N . LEU A 1 198 ? 19.910 -11.713 3.129 1.00 70.56 198 LEU A N 1
ATOM 1564 C CA . L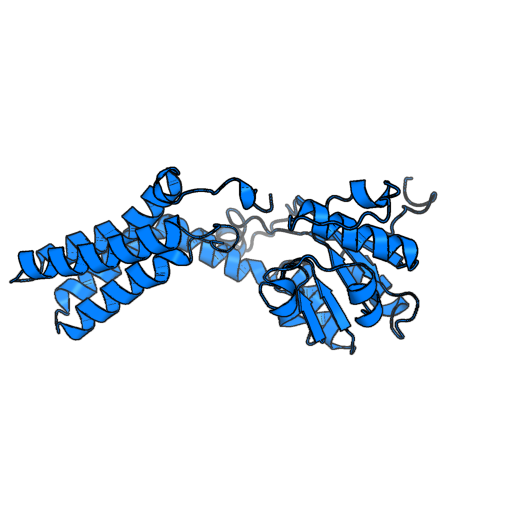EU A 1 198 ? 19.428 -12.639 4.164 1.00 70.56 198 LEU A CA 1
ATOM 1565 C C . LEU A 1 198 ? 18.387 -12.002 5.095 1.00 70.56 198 LEU A C 1
ATOM 1567 O O . LEU A 1 198 ? 17.500 -12.687 5.594 1.00 70.56 198 LEU A O 1
ATOM 1571 N N . ASN A 1 199 ? 18.471 -10.686 5.313 1.00 87.69 199 ASN A N 1
ATOM 1572 C CA . ASN A 1 199 ? 17.603 -9.986 6.256 1.00 87.69 199 ASN A CA 1
ATOM 1573 C C . ASN A 1 199 ? 16.485 -9.238 5.526 1.00 87.69 199 ASN A C 1
ATOM 1575 O O . ASN A 1 199 ? 16.751 -8.411 4.652 1.00 87.69 199 ASN A O 1
ATOM 1579 N N . ARG A 1 200 ? 15.234 -9.466 5.936 1.00 87.31 200 ARG A N 1
ATOM 1580 C CA . ARG A 1 200 ? 14.078 -8.700 5.456 1.00 87.31 200 ARG A CA 1
ATOM 1581 C C . ARG A 1 200 ? 14.175 -7.256 5.952 1.00 87.31 200 ARG A C 1
ATOM 1583 O O . ARG A 1 200 ? 14.053 -6.994 7.146 1.00 87.31 200 ARG A O 1
ATOM 1590 N N . SER A 1 201 ? 14.379 -6.330 5.025 1.00 89.69 201 SER A N 1
ATOM 1591 C CA . SER A 1 201 ? 14.294 -4.885 5.240 1.00 89.69 201 SER A CA 1
ATOM 1592 C C . SER A 1 201 ? 13.800 -4.217 3.959 1.00 89.69 201 SER A C 1
ATOM 1594 O O . SER A 1 201 ? 13.915 -4.794 2.874 1.00 89.69 201 SER A O 1
ATOM 1596 N N . TRP A 1 202 ? 13.252 -3.006 4.075 1.00 89.75 202 TRP A N 1
ATOM 1597 C CA . TRP A 1 202 ? 12.773 -2.248 2.915 1.00 89.75 202 TRP A CA 1
ATOM 1598 C C . TRP A 1 202 ? 13.899 -1.985 1.904 1.00 89.75 202 TRP A C 1
ATOM 1600 O O . TRP A 1 202 ? 13.729 -2.162 0.699 1.00 89.75 202 TRP A O 1
ATOM 1610 N N . ASP A 1 203 ? 15.087 -1.635 2.400 1.00 90.75 203 ASP A N 1
ATOM 1611 C CA . ASP A 1 203 ? 16.248 -1.366 1.550 1.00 90.75 203 ASP A CA 1
ATOM 1612 C C . ASP A 1 203 ? 16.720 -2.619 0.812 1.00 90.75 203 ASP A C 1
ATOM 1614 O O . ASP A 1 203 ? 17.008 -2.551 -0.382 1.00 90.75 203 ASP A O 1
ATOM 1618 N N . ASN A 1 204 ? 16.738 -3.772 1.486 1.00 92.44 204 ASN A N 1
ATOM 1619 C CA . ASN A 1 204 ? 17.117 -5.038 0.863 1.00 92.44 204 ASN A CA 1
ATOM 1620 C C . ASN A 1 204 ? 16.082 -5.493 -0.179 1.00 92.44 204 ASN A C 1
ATOM 1622 O O . ASN A 1 204 ? 16.464 -6.006 -1.228 1.00 92.44 204 ASN A O 1
ATOM 1626 N N . GLN A 1 205 ? 14.788 -5.250 0.056 1.00 94.06 205 GLN A N 1
ATOM 1627 C CA . GLN A 1 205 ? 13.729 -5.501 -0.932 1.00 94.06 205 GLN A CA 1
ATOM 1628 C C . GLN A 1 205 ? 13.946 -4.644 -2.178 1.00 94.06 205 GLN A C 1
ATOM 1630 O O . GLN A 1 205 ? 13.931 -5.147 -3.300 1.00 94.06 205 GLN A O 1
ATOM 1635 N N . CYS A 1 206 ? 14.193 -3.350 -1.985 1.00 94.50 206 CYS A N 1
ATOM 1636 C CA . CYS A 1 206 ? 14.470 -2.435 -3.080 1.00 94.50 206 CYS A CA 1
ATOM 1637 C C . CYS A 1 206 ? 15.740 -2.805 -3.852 1.00 94.50 206 CYS A C 1
ATOM 1639 O O . CYS A 1 206 ? 15.748 -2.727 -5.079 1.00 94.50 206 CYS A O 1
ATOM 1641 N N . GLN A 1 207 ? 16.791 -3.240 -3.158 1.00 93.25 207 GLN A N 1
ATOM 1642 C CA . GLN A 1 207 ? 18.021 -3.728 -3.779 1.00 93.25 207 GLN A CA 1
ATOM 1643 C C . GLN A 1 207 ? 17.781 -4.996 -4.610 1.00 93.25 207 GLN A C 1
ATOM 1645 O O . GLN A 1 207 ? 18.227 -5.047 -5.755 1.00 93.25 207 GLN A O 1
ATOM 1650 N N . ALA A 1 208 ? 17.021 -5.969 -4.095 1.00 93.25 208 ALA A N 1
ATOM 1651 C CA . ALA A 1 208 ? 16.653 -7.179 -4.833 1.00 93.25 208 ALA A CA 1
ATOM 1652 C C . ALA A 1 208 ? 15.860 -6.857 -6.112 1.00 93.25 208 ALA A C 1
ATOM 1654 O O . ALA A 1 208 ? 16.217 -7.319 -7.197 1.00 93.25 208 ALA A O 1
ATOM 1655 N N . LEU A 1 209 ? 14.837 -6.001 -6.006 1.00 95.88 209 LEU A N 1
ATOM 1656 C CA . LEU A 1 209 ? 14.035 -5.572 -7.155 1.00 95.88 209 LEU A CA 1
ATOM 1657 C C . LEU A 1 209 ? 14.881 -4.841 -8.203 1.00 95.88 209 LEU A C 1
ATOM 1659 O O . LEU A 1 209 ? 14.805 -5.168 -9.384 1.00 95.88 209 LEU A O 1
ATOM 1663 N N . VAL A 1 210 ? 15.688 -3.856 -7.791 1.00 95.44 210 VAL A N 1
ATOM 1664 C CA . VAL A 1 210 ? 16.490 -3.044 -8.719 1.00 95.44 210 VAL A CA 1
ATOM 1665 C C . VAL A 1 210 ? 17.594 -3.866 -9.383 1.00 95.44 210 VAL A C 1
ATOM 1667 O O . VAL A 1 210 ? 17.792 -3.728 -10.590 1.00 95.44 210 VAL A O 1
ATOM 1670 N N . SER A 1 211 ? 18.254 -4.754 -8.635 1.00 93.50 211 SER A N 1
ATOM 1671 C CA . SER A 1 211 ? 19.256 -5.678 -9.178 1.00 93.50 211 SER A CA 1
ATOM 1672 C C . SER A 1 211 ? 18.653 -6.551 -10.286 1.00 93.50 211 SER A C 1
ATOM 1674 O O . SER A 1 211 ? 19.199 -6.610 -11.389 1.00 93.50 211 SER A O 1
ATOM 1676 N N . TYR A 1 212 ? 17.466 -7.128 -10.054 1.00 95.38 212 TYR A N 1
ATOM 1677 C CA . TYR A 1 212 ? 16.761 -7.908 -11.073 1.00 95.38 212 TYR A CA 1
ATOM 1678 C C . TYR A 1 212 ? 16.311 -7.057 -12.275 1.00 95.38 212 TYR A C 1
ATOM 1680 O O . TYR A 1 212 ? 16.534 -7.450 -13.418 1.00 95.38 212 TYR A O 1
ATOM 1688 N N . ILE A 1 213 ? 15.722 -5.875 -12.041 1.00 96.50 213 ILE A N 1
ATOM 1689 C CA . ILE A 1 213 ? 15.298 -4.928 -13.094 1.00 96.50 213 ILE A CA 1
ATOM 1690 C C . ILE A 1 213 ? 16.458 -4.614 -14.050 1.00 96.50 213 ILE A C 1
ATOM 1692 O O . ILE A 1 213 ? 16.266 -4.611 -15.268 1.00 96.50 213 ILE A O 1
ATOM 1696 N N . GLN A 1 214 ? 17.650 -4.358 -13.501 1.00 94.69 214 GLN A N 1
ATOM 1697 C CA . GLN A 1 214 ? 18.863 -4.085 -14.272 1.00 94.69 214 GLN A CA 1
ATOM 1698 C C . GLN A 1 214 ? 19.333 -5.330 -15.036 1.00 94.69 214 GLN A C 1
ATOM 1700 O O . GLN A 1 214 ? 19.561 -5.247 -16.240 1.00 94.69 214 GLN A O 1
ATOM 1705 N N . ALA A 1 215 ? 19.442 -6.482 -14.365 1.00 94.19 215 ALA A N 1
ATOM 1706 C CA . ALA A 1 215 ? 19.923 -7.726 -14.971 1.00 94.19 215 ALA A CA 1
ATOM 1707 C C . ALA A 1 215 ? 19.017 -8.224 -16.112 1.00 94.19 215 ALA A C 1
ATOM 1709 O O . ALA A 1 215 ? 19.503 -8.682 -17.145 1.00 94.19 215 ALA A O 1
ATOM 1710 N N . ALA A 1 216 ? 17.699 -8.088 -15.953 1.00 96.19 216 ALA A N 1
ATOM 1711 C CA . ALA A 1 216 ? 16.700 -8.511 -16.932 1.00 96.19 216 ALA A CA 1
ATOM 1712 C C . ALA A 1 216 ? 16.365 -7.434 -17.986 1.00 96.19 216 ALA A C 1
ATOM 1714 O O . ALA A 1 216 ? 15.452 -7.626 -18.789 1.00 96.19 216 ALA A O 1
ATOM 1715 N N . ASN A 1 217 ? 17.098 -6.313 -18.012 1.00 96.25 217 ASN A N 1
ATOM 1716 C CA . ASN A 1 217 ? 16.953 -5.229 -18.993 1.00 96.25 217 ASN A CA 1
ATOM 1717 C C . ASN A 1 217 ? 15.528 -4.655 -19.096 1.00 96.25 217 ASN A C 1
ATOM 1719 O O . ASN A 1 217 ? 15.025 -4.375 -20.190 1.00 96.25 217 ASN A O 1
ATOM 1723 N N . TYR A 1 218 ? 14.863 -4.456 -17.959 1.00 98.06 218 TYR A N 1
ATOM 1724 C CA . TYR A 1 218 ? 13.568 -3.781 -17.947 1.00 98.06 218 TYR A CA 1
ATOM 1725 C C . TYR A 1 218 ? 13.728 -2.315 -18.362 1.00 98.06 218 TYR A C 1
ATOM 1727 O O . TYR A 1 218 ? 14.675 -1.625 -17.977 1.00 98.06 218 TYR A O 1
ATOM 1735 N N . ARG A 1 219 ? 12.751 -1.794 -19.106 1.00 98.12 219 ARG A N 1
ATOM 1736 C CA . ARG A 1 219 ? 12.705 -0.370 -19.447 1.00 98.12 219 ARG A CA 1
ATOM 1737 C C . ARG A 1 219 ? 12.194 0.422 -18.250 1.00 98.12 219 ARG A C 1
ATOM 1739 O O . ARG A 1 219 ? 11.024 0.304 -17.891 1.00 98.12 219 ARG A O 1
ATOM 1746 N N . VAL A 1 220 ? 13.045 1.265 -17.670 1.00 98.25 220 VAL A N 1
ATOM 1747 C CA . VAL A 1 220 ? 12.705 2.045 -16.475 1.00 98.25 220 VAL A CA 1
ATOM 1748 C C . VAL A 1 220 ? 12.112 3.410 -16.833 1.00 98.25 220 VAL A C 1
ATOM 1750 O O . VAL A 1 220 ? 12.647 4.162 -17.651 1.00 98.25 220 VAL A O 1
ATOM 1753 N N . VAL A 1 221 ? 11.005 3.745 -16.175 1.00 98.12 221 VAL A N 1
ATOM 1754 C CA . VAL A 1 221 ? 10.335 5.044 -16.205 1.00 98.12 221 VAL A CA 1
ATOM 1755 C C . VAL A 1 221 ? 10.150 5.528 -14.769 1.00 98.12 221 VAL A C 1
ATOM 1757 O O . VAL A 1 221 ? 9.541 4.855 -13.943 1.00 98.12 221 VAL A O 1
ATOM 1760 N N . LEU A 1 222 ? 10.663 6.713 -14.460 1.00 97.12 222 LEU A N 1
ATOM 1761 C CA . LEU A 1 222 ? 10.456 7.383 -13.181 1.00 97.12 222 LEU A CA 1
ATOM 1762 C C . LEU A 1 222 ? 9.140 8.148 -13.243 1.00 97.12 222 LEU A C 1
ATOM 1764 O O . LEU A 1 222 ? 9.028 9.118 -13.991 1.00 97.12 222 LEU A O 1
ATOM 1768 N N . VAL A 1 223 ? 8.143 7.730 -12.470 1.00 95.62 223 VAL A N 1
ATOM 1769 C CA . VAL A 1 223 ? 6.809 8.342 -12.482 1.00 95.62 223 VAL A CA 1
ATOM 1770 C C . VAL A 1 223 ? 6.631 9.196 -11.228 1.00 95.62 223 VAL A C 1
ATOM 1772 O O . VAL A 1 223 ? 6.807 8.687 -10.119 1.00 95.62 223 VAL A O 1
ATOM 1775 N N . PRO A 1 224 ? 6.289 10.490 -11.354 1.00 92.56 224 PRO A N 1
ATOM 1776 C CA . PRO A 1 224 ? 6.140 11.363 -10.198 1.00 92.56 224 PRO A CA 1
ATOM 1777 C C . PRO A 1 224 ? 4.993 10.885 -9.311 1.00 92.56 224 PRO A C 1
ATOM 1779 O O . PRO A 1 224 ? 3.912 10.603 -9.804 1.00 92.56 224 PRO A O 1
ATOM 1782 N N . PHE A 1 225 ? 5.167 10.855 -7.997 1.00 87.31 225 PHE A N 1
ATOM 1783 C CA . PHE A 1 225 ? 4.056 10.629 -7.076 1.00 87.31 225 PHE A CA 1
ATOM 1784 C C . PHE A 1 225 ? 3.433 11.975 -6.698 1.00 87.31 225 PHE A C 1
ATOM 1786 O O . PHE A 1 225 ? 3.982 12.737 -5.889 1.00 87.31 225 PHE A O 1
ATOM 1793 N N . LEU A 1 226 ? 2.284 12.280 -7.301 1.00 82.06 226 LEU A N 1
ATOM 1794 C CA . LEU A 1 226 ? 1.551 13.514 -7.037 1.00 82.06 226 LEU A CA 1
ATOM 1795 C C . LEU A 1 226 ? 0.668 13.343 -5.798 1.00 82.06 226 LEU A C 1
ATOM 1797 O O . LEU A 1 226 ? -0.375 12.690 -5.858 1.00 82.06 226 LEU A O 1
ATOM 1801 N N . LYS A 1 227 ? 1.059 13.963 -4.676 1.00 68.12 227 LYS A N 1
ATOM 1802 C CA . LYS A 1 227 ? 0.148 14.144 -3.540 1.00 68.12 227 LYS A CA 1
ATOM 1803 C C . LYS A 1 227 ? -0.539 15.499 -3.684 1.00 68.12 227 LYS A C 1
ATOM 1805 O O . LYS A 1 227 ? 0.115 16.537 -3.602 1.00 68.12 227 LYS A O 1
ATOM 1810 N N . VAL A 1 228 ? -1.853 15.484 -3.887 1.00 64.62 228 VAL A N 1
ATOM 1811 C CA . VAL A 1 228 ? -2.678 16.688 -3.746 1.00 64.62 228 VAL A CA 1
ATOM 1812 C C . VAL A 1 228 ? -2.569 17.135 -2.285 1.00 64.62 228 VAL A C 1
ATOM 1814 O O . VAL A 1 228 ? -2.768 16.326 -1.381 1.00 64.62 228 VAL A O 1
ATOM 1817 N N . GLN A 1 229 ? -2.136 18.374 -2.034 1.00 61.06 229 GLN A N 1
ATOM 1818 C CA . GLN A 1 229 ? -2.061 18.889 -0.666 1.00 61.06 229 GLN A CA 1
ATOM 1819 C C . GLN A 1 229 ? -3.484 19.199 -0.166 1.00 61.06 229 GLN A C 1
ATOM 1821 O O . GLN A 1 229 ? -4.119 20.084 -0.738 1.00 61.06 229 GLN A O 1
ATOM 1826 N N . PRO A 1 230 ? -3.964 18.532 0.901 1.00 54.38 230 PRO A N 1
ATOM 1827 C CA . PRO A 1 230 ? -5.375 18.553 1.303 1.00 54.38 230 PRO A CA 1
ATOM 1828 C C . PRO A 1 230 ? -5.845 19.896 1.878 1.00 54.38 230 PRO A C 1
ATOM 1830 O O . PRO A 1 230 ? -7.009 20.257 1.753 1.00 54.38 230 PRO A O 1
ATOM 1833 N N . SER A 1 231 ? -4.962 20.668 2.522 1.00 53.22 231 SER A N 1
ATOM 1834 C CA . SER A 1 231 ? -5.378 21.819 3.342 1.00 53.22 231 SER A CA 1
ATOM 1835 C C . SER A 1 231 ? -5.756 23.068 2.547 1.00 53.22 231 SER A C 1
ATOM 1837 O O . SER A 1 231 ? -6.348 23.987 3.104 1.00 53.22 231 SER A O 1
ATOM 1839 N N . GLN A 1 232 ? -5.444 23.117 1.252 1.00 53.09 232 GLN A N 1
ATOM 1840 C CA . GLN A 1 232 ? -5.840 24.231 0.390 1.00 53.09 232 GLN A CA 1
ATOM 1841 C C . GLN A 1 232 ? -6.860 23.831 -0.668 1.00 53.09 232 GLN A C 1
ATOM 1843 O O . GLN A 1 232 ? -7.370 24.716 -1.340 1.00 53.09 232 GLN A O 1
ATOM 1848 N N . THR A 1 233 ? -7.160 22.547 -0.857 1.00 56.41 233 THR A N 1
ATOM 1849 C CA . THR A 1 233 ? -7.986 22.086 -1.977 1.00 56.41 233 THR A CA 1
ATOM 1850 C C . THR A 1 233 ? -9.456 21.996 -1.635 1.00 56.41 233 THR A C 1
ATOM 1852 O O . THR A 1 233 ? -10.244 22.451 -2.446 1.00 56.41 233 THR A O 1
ATOM 1855 N N . SER A 1 234 ? -9.867 21.502 -0.470 1.00 59.88 234 SER A N 1
ATOM 1856 C CA . SER A 1 234 ? -11.293 21.255 -0.199 1.00 59.88 234 SER A CA 1
ATOM 1857 C C . SER A 1 234 ? -12.118 22.546 -0.077 1.00 59.88 234 SER A C 1
ATOM 1859 O O . SER A 1 234 ? -13.119 22.682 -0.778 1.00 59.88 234 SER A O 1
ATOM 1861 N N . LEU A 1 235 ? -11.668 23.545 0.697 1.00 60.53 235 LEU A N 1
ATOM 1862 C CA . LEU A 1 235 ? -12.351 24.850 0.778 1.00 60.53 235 LEU A CA 1
ATOM 1863 C C . LEU A 1 235 ? -12.262 25.622 -0.549 1.00 60.53 235 LEU A C 1
ATOM 1865 O O . LEU A 1 235 ? -13.256 26.166 -1.014 1.00 60.53 235 LEU A O 1
ATOM 1869 N N . ARG A 1 236 ? -11.094 25.633 -1.209 1.00 61.38 236 ARG A N 1
ATOM 1870 C CA . ARG A 1 236 ? -10.935 26.298 -2.514 1.00 61.38 236 ARG A CA 1
ATOM 1871 C C . ARG A 1 236 ? -11.770 25.644 -3.606 1.00 61.38 236 ARG A C 1
ATOM 1873 O O . ARG A 1 236 ? -12.347 26.358 -4.407 1.00 61.38 236 ARG A O 1
ATOM 1880 N N . ARG A 1 237 ? -11.872 24.315 -3.631 1.00 64.38 237 ARG A N 1
ATOM 1881 C CA . ARG A 1 237 ? -12.693 23.554 -4.583 1.00 64.38 237 ARG A CA 1
ATOM 1882 C C . ARG A 1 237 ? -14.180 23.820 -4.339 1.00 64.38 237 ARG A C 1
ATOM 1884 O O . ARG A 1 237 ? -14.905 23.993 -5.310 1.00 64.38 237 ARG A O 1
ATOM 1891 N N . LEU A 1 238 ? -14.601 23.951 -3.077 1.00 66.69 238 LEU A N 1
ATOM 1892 C CA . LEU A 1 238 ? -15.953 24.398 -2.713 1.00 66.69 238 LEU A CA 1
ATOM 1893 C C . LEU A 1 238 ? -16.211 25.858 -3.137 1.00 66.69 238 LEU A C 1
ATOM 1895 O O . LEU A 1 238 ? -17.308 26.188 -3.565 1.00 66.69 238 LEU A O 1
ATOM 1899 N N . LEU A 1 239 ? -15.177 26.704 -3.111 1.00 71.25 239 LEU A N 1
ATOM 1900 C CA . LEU A 1 239 ? -15.189 28.091 -3.596 1.00 71.25 239 LEU A CA 1
ATOM 1901 C C . LEU A 1 239 ? -14.858 28.239 -5.100 1.00 71.25 239 LEU A C 1
ATOM 1903 O O . LEU A 1 239 ? -14.609 29.349 -5.562 1.00 71.25 239 LEU A O 1
ATOM 1907 N N . GLY A 1 240 ? -14.789 27.148 -5.874 1.00 67.75 240 GLY A N 1
ATOM 1908 C CA . GLY A 1 240 ? -14.474 27.182 -7.312 1.00 67.75 240 GLY A CA 1
ATOM 1909 C C . GLY A 1 240 ? -13.051 27.642 -7.683 1.00 67.75 240 GLY A C 1
ATOM 1910 O O . GLY A 1 240 ? -12.741 27.833 -8.858 1.00 67.75 240 GLY A O 1
ATOM 1911 N N . MET A 1 241 ? -12.151 27.807 -6.716 1.00 63.38 241 MET A N 1
ATOM 1912 C CA . MET A 1 241 ? -10.772 28.242 -6.929 1.00 63.38 241 MET A CA 1
ATOM 1913 C C . MET A 1 241 ? -9.881 27.082 -7.392 1.00 63.38 241 MET A C 1
ATOM 1915 O O . MET A 1 241 ? -9.661 26.093 -6.684 1.00 63.38 241 MET A O 1
ATOM 1919 N N . ARG A 1 242 ? -9.308 27.225 -8.590 1.00 51.72 242 ARG A N 1
ATOM 1920 C CA . ARG A 1 242 ? -8.383 26.256 -9.193 1.00 51.72 242 ARG A CA 1
ATOM 1921 C C . ARG A 1 242 ? -7.020 26.326 -8.489 1.00 51.72 242 ARG A C 1
ATOM 1923 O O . ARG A 1 242 ? -6.313 27.323 -8.589 1.00 51.72 242 ARG A O 1
ATOM 1930 N N . SER A 1 243 ? -6.641 25.272 -7.765 1.00 56.88 243 SER A N 1
ATOM 1931 C CA . SER A 1 243 ? -5.319 25.170 -7.130 1.00 56.88 243 SER A CA 1
ATOM 1932 C C . SER A 1 243 ? -4.299 24.583 -8.111 1.00 56.88 243 SER A C 1
ATOM 1934 O O . SER A 1 243 ? -4.386 23.407 -8.461 1.00 56.88 243 SER A O 1
ATOM 1936 N N . ASN A 1 244 ? -3.324 25.390 -8.543 1.00 54.62 244 ASN A N 1
ATOM 1937 C CA . ASN A 1 244 ? -2.244 24.961 -9.446 1.00 54.62 244 ASN A CA 1
ATOM 1938 C C . ASN A 1 244 ? -0.987 24.443 -8.721 1.00 54.62 244 ASN A C 1
ATOM 1940 O O . ASN A 1 244 ? -0.024 24.054 -9.379 1.00 54.62 244 ASN A O 1
ATOM 1944 N N . ASN A 1 245 ? -0.974 24.381 -7.385 1.00 56.91 245 ASN A N 1
ATOM 1945 C CA . ASN A 1 245 ? 0.221 23.977 -6.637 1.00 56.91 245 ASN A CA 1
ATOM 1946 C C . ASN A 1 245 ? 0.343 22.447 -6.522 1.00 56.91 245 ASN A C 1
ATOM 1948 O O . ASN A 1 245 ? 0.109 21.843 -5.473 1.00 56.91 245 ASN A O 1
ATOM 1952 N N . ARG A 1 246 ? 0.721 21.798 -7.628 1.00 59.47 246 ARG A N 1
ATOM 1953 C CA . ARG A 1 246 ? 1.177 20.402 -7.620 1.00 59.47 246 ARG A CA 1
ATOM 1954 C C . ARG A 1 246 ? 2.642 20.377 -7.184 1.00 59.47 246 ARG A C 1
ATOM 1956 O O . ARG A 1 246 ? 3.525 20.699 -7.966 1.00 59.47 246 ARG A O 1
ATOM 1963 N N . SER A 1 247 ? 2.898 19.997 -5.932 1.00 62.88 247 SER A N 1
ATOM 1964 C CA . SER A 1 247 ? 4.268 19.749 -5.458 1.00 62.88 247 SER A CA 1
ATO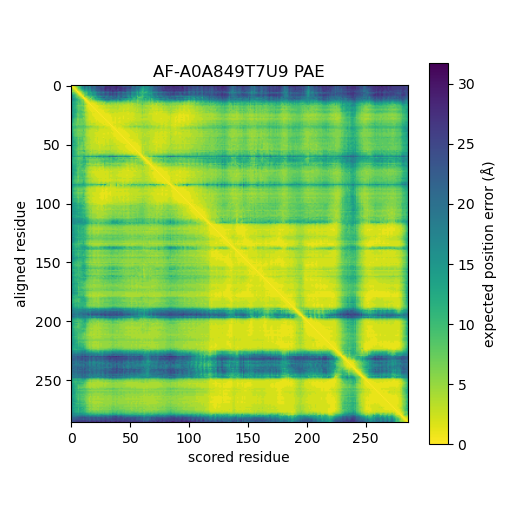M 1965 C C . SER A 1 247 ? 4.640 18.280 -5.672 1.00 62.88 247 SER A C 1
ATOM 1967 O O . SER A 1 247 ? 3.935 17.375 -5.219 1.00 62.88 247 SER A O 1
ATOM 1969 N N . TYR A 1 248 ? 5.746 18.038 -6.375 1.00 66.56 248 TYR A N 1
ATOM 1970 C CA . TYR A 1 248 ? 6.322 16.705 -6.532 1.00 66.56 248 TYR A CA 1
ATOM 1971 C C . TYR A 1 248 ? 7.035 16.315 -5.238 1.00 66.56 248 TYR A C 1
ATOM 1973 O O . TYR A 1 248 ? 7.918 17.035 -4.780 1.00 66.56 248 TYR A O 1
ATOM 1981 N N . ARG A 1 249 ? 6.657 15.185 -4.628 1.00 72.44 249 ARG A N 1
ATOM 1982 C CA . ARG A 1 249 ? 7.319 14.708 -3.399 1.00 72.44 249 ARG A CA 1
ATOM 1983 C C . ARG A 1 249 ? 8.385 13.647 -3.643 1.00 72.44 249 ARG A C 1
ATOM 1985 O O . ARG A 1 249 ? 9.299 13.532 -2.836 1.00 72.44 249 ARG A O 1
ATOM 1992 N N . ARG A 1 250 ? 8.215 12.826 -4.679 1.00 88.31 250 ARG A N 1
ATOM 1993 C CA . ARG A 1 250 ? 9.073 11.677 -5.002 1.00 88.31 250 ARG A CA 1
ATOM 1994 C C . ARG A 1 250 ? 8.765 11.174 -6.413 1.00 88.31 250 ARG A C 1
ATOM 1996 O O . ARG A 1 250 ? 7.697 11.493 -6.937 1.00 88.31 250 ARG A O 1
ATOM 2003 N N . TYR A 1 251 ? 9.649 10.355 -6.971 1.00 93.19 251 TYR A N 1
ATOM 2004 C CA . TYR A 1 251 ? 9.352 9.513 -8.129 1.00 93.19 251 TYR A CA 1
ATOM 2005 C C . TYR A 1 251 ? 9.346 8.054 -7.686 1.00 93.19 251 TYR A C 1
ATOM 2007 O O . TYR A 1 251 ? 10.204 7.649 -6.904 1.00 93.19 251 TYR A O 1
ATOM 2015 N N . ASP A 1 252 ? 8.382 7.295 -8.188 1.00 95.62 252 ASP A N 1
ATOM 2016 C CA . ASP A 1 252 ? 8.332 5.846 -8.042 1.00 95.62 252 ASP A CA 1
ATOM 2017 C C . ASP A 1 252 ? 8.905 5.210 -9.326 1.00 95.62 252 ASP A C 1
ATOM 2019 O O . ASP A 1 252 ? 8.783 5.765 -10.425 1.00 95.62 252 ASP A O 1
ATOM 2023 N N . ILE A 1 253 ? 9.575 4.068 -9.188 1.00 97.62 253 ILE A N 1
ATOM 2024 C CA . ILE A 1 253 ? 10.228 3.352 -10.289 1.00 97.62 253 ILE A CA 1
ATOM 2025 C C . ILE A 1 253 ? 9.188 2.459 -10.961 1.00 97.62 253 ILE A C 1
ATOM 2027 O O . ILE A 1 253 ? 8.625 1.594 -10.302 1.00 97.62 253 ILE A O 1
ATOM 2031 N N . TYR A 1 254 ? 8.951 2.636 -12.259 1.00 98.38 254 TYR A N 1
ATOM 2032 C CA . TYR A 1 254 ? 8.130 1.741 -13.075 1.00 98.38 254 TYR A CA 1
ATOM 2033 C C . TYR A 1 254 ? 9.040 1.061 -14.092 1.00 98.38 254 TYR A C 1
ATOM 2035 O O . TYR A 1 254 ? 9.561 1.708 -14.997 1.00 98.38 254 TYR A O 1
ATOM 2043 N N . ALA A 1 255 ? 9.250 -0.236 -13.942 1.00 98.56 255 ALA A N 1
ATOM 2044 C CA . ALA A 1 255 ? 10.087 -1.041 -14.812 1.00 98.56 255 ALA A CA 1
ATOM 2045 C C . ALA A 1 255 ? 9.193 -1.924 -15.687 1.00 98.56 255 ALA A C 1
ATOM 2047 O O . ALA A 1 255 ? 8.460 -2.768 -15.178 1.00 98.56 255 ALA A O 1
ATOM 2048 N N . ILE A 1 256 ? 9.241 -1.715 -17.001 1.00 98.69 256 ILE A N 1
ATOM 2049 C CA . ILE A 1 256 ? 8.423 -2.421 -17.992 1.00 98.69 256 ILE A CA 1
ATOM 2050 C C . ILE A 1 256 ? 9.237 -3.569 -18.581 1.00 98.69 256 ILE A C 1
ATOM 2052 O O . ILE A 1 256 ? 10.344 -3.340 -19.079 1.00 98.69 256 ILE A O 1
ATOM 2056 N N . SER A 1 257 ? 8.677 -4.776 -18.563 1.00 98.50 257 SER A N 1
ATOM 2057 C CA . SER A 1 257 ? 9.321 -5.941 -19.164 1.00 98.50 257 SER A CA 1
ATOM 2058 C C . SER A 1 257 ? 9.524 -5.741 -20.674 1.00 98.50 257 SER A C 1
ATOM 2060 O O . SER A 1 257 ? 8.601 -5.284 -21.362 1.00 98.50 257 SER A O 1
ATOM 2062 N N . PRO A 1 258 ? 10.699 -6.102 -21.228 1.00 97.50 258 PRO A N 1
ATOM 2063 C CA . PRO A 1 258 ? 10.935 -6.035 -22.668 1.00 97.50 258 PRO A CA 1
ATOM 2064 C C . PRO A 1 258 ? 10.063 -7.023 -23.458 1.00 97.50 258 PRO A C 1
ATOM 2066 O O . PRO A 1 258 ? 9.822 -6.799 -24.642 1.00 97.50 258 PRO A O 1
ATOM 2069 N N . THR A 1 259 ? 9.567 -8.087 -22.819 1.00 97.81 259 THR A N 1
ATOM 2070 C CA . THR A 1 259 ? 8.743 -9.124 -23.460 1.00 97.81 259 THR A CA 1
ATOM 2071 C C . THR A 1 259 ? 7.243 -8.839 -23.389 1.00 97.81 259 THR A C 1
ATOM 2073 O O . THR A 1 259 ? 6.454 -9.552 -24.009 1.00 97.81 259 THR A O 1
ATOM 2076 N N . TYR A 1 260 ? 6.819 -7.789 -22.677 1.00 98.50 260 TYR A N 1
ATOM 2077 C CA . TYR A 1 260 ? 5.399 -7.480 -22.551 1.00 98.50 260 TYR A CA 1
ATOM 2078 C C . TYR A 1 260 ? 4.806 -6.993 -23.882 1.00 98.50 260 TYR A C 1
ATOM 2080 O O . TYR A 1 260 ? 5.256 -5.994 -24.454 1.00 98.50 260 TYR A O 1
ATOM 2088 N N . LYS A 1 261 ? 3.730 -7.650 -24.343 1.00 98.19 261 LYS A N 1
ATOM 2089 C CA . LYS A 1 261 ? 3.066 -7.370 -25.634 1.00 98.19 261 LYS A CA 1
ATOM 2090 C C . LYS A 1 261 ? 2.638 -5.907 -25.812 1.00 98.19 261 LYS A C 1
ATOM 2092 O O . LYS A 1 261 ? 2.702 -5.378 -26.916 1.00 98.19 261 LYS A O 1
ATOM 2097 N N . ASN A 1 262 ? 2.251 -5.233 -24.723 1.00 98.12 262 ASN A N 1
ATOM 2098 C CA . ASN A 1 262 ? 1.820 -3.831 -24.735 1.00 98.12 262 ASN A CA 1
ATOM 2099 C C . ASN A 1 262 ? 2.886 -2.874 -24.164 1.00 98.12 262 ASN A C 1
ATOM 2101 O O . ASN A 1 262 ? 2.547 -1.775 -23.720 1.00 98.12 262 ASN A O 1
ATOM 2105 N N . SER A 1 263 ? 4.170 -3.255 -24.160 1.00 97.88 263 SER A N 1
ATOM 2106 C CA . SER A 1 263 ? 5.259 -2.476 -23.543 1.00 97.88 263 SER A CA 1
ATOM 2107 C C . SER A 1 263 ? 5.350 -1.031 -24.049 1.00 97.88 263 SER A C 1
ATOM 2109 O O . SER A 1 263 ? 5.530 -0.109 -23.251 1.00 97.88 263 SER A O 1
ATOM 2111 N N . LEU A 1 264 ? 5.165 -0.794 -25.353 1.00 98.00 264 LEU A N 1
ATOM 2112 C CA . LEU A 1 264 ? 5.167 0.556 -25.929 1.00 98.00 264 LEU A CA 1
ATOM 2113 C C . LEU A 1 264 ? 3.947 1.380 -25.491 1.00 98.00 264 LEU A C 1
ATOM 2115 O O . LEU A 1 264 ? 4.081 2.557 -25.152 1.00 98.00 264 LEU A O 1
ATOM 2119 N N . ALA A 1 265 ? 2.761 0.769 -25.470 1.00 98.19 265 ALA A N 1
ATOM 2120 C CA . ALA A 1 265 ? 1.536 1.436 -25.038 1.00 98.19 265 ALA A CA 1
ATOM 2121 C C . ALA A 1 265 ? 1.598 1.800 -23.545 1.00 98.19 265 ALA A C 1
ATOM 2123 O O . ALA A 1 265 ? 1.241 2.919 -23.169 1.00 98.19 265 ALA A O 1
ATOM 2124 N N . LEU A 1 266 ? 2.135 0.896 -22.721 1.00 98.38 266 LEU A N 1
ATOM 2125 C CA . LEU A 1 266 ? 2.407 1.123 -21.306 1.00 98.38 266 LEU A CA 1
ATOM 2126 C C . LEU A 1 266 ? 3.443 2.235 -21.100 1.00 98.38 266 LEU A C 1
ATOM 2128 O O . LEU A 1 266 ? 3.213 3.155 -20.322 1.00 98.38 266 LEU A O 1
ATOM 2132 N N . PHE A 1 267 ? 4.549 2.220 -21.843 1.00 98.19 267 PHE A N 1
ATOM 2133 C CA . PHE A 1 267 ? 5.546 3.290 -21.791 1.00 98.19 267 PHE A CA 1
ATOM 2134 C C . PHE A 1 267 ? 4.925 4.662 -22.099 1.00 98.19 267 PHE A C 1
ATOM 2136 O O . PHE A 1 267 ? 5.111 5.618 -21.342 1.00 98.19 267 PHE A O 1
ATOM 2143 N N . ASN A 1 268 ? 4.124 4.749 -23.162 1.00 97.94 268 ASN A N 1
ATOM 2144 C CA . ASN A 1 268 ? 3.436 5.981 -23.546 1.00 97.94 268 ASN A CA 1
ATOM 2145 C C . ASN A 1 268 ? 2.411 6.427 -22.494 1.00 97.94 268 ASN A C 1
ATOM 2147 O O . ASN A 1 268 ? 2.312 7.622 -22.220 1.00 97.94 268 ASN A O 1
ATOM 2151 N N . LEU A 1 269 ? 1.688 5.489 -21.872 1.00 97.69 269 LEU A N 1
ATOM 2152 C CA . LEU A 1 269 ? 0.808 5.778 -20.738 1.00 97.69 269 LEU A CA 1
ATOM 2153 C C . LEU A 1 269 ? 1.587 6.464 -19.610 1.00 97.69 269 LEU A C 1
ATOM 2155 O O . LEU A 1 269 ? 1.200 7.545 -19.168 1.00 97.69 269 LEU A O 1
ATOM 2159 N N . LEU A 1 270 ? 2.699 5.873 -19.169 1.00 97.44 270 LEU A N 1
ATOM 2160 C CA . LEU A 1 270 ? 3.490 6.431 -18.072 1.00 97.44 270 LEU A CA 1
ATOM 2161 C C . LEU A 1 270 ? 4.055 7.813 -18.427 1.00 97.44 270 LEU A C 1
ATOM 2163 O O . LEU A 1 270 ? 4.001 8.722 -17.600 1.00 97.44 270 LEU A O 1
ATOM 2167 N N . ARG A 1 271 ? 4.521 8.012 -19.669 1.00 96.75 271 ARG A N 1
ATOM 2168 C CA . ARG A 1 271 ? 4.980 9.319 -20.175 1.00 96.75 271 ARG A CA 1
ATOM 2169 C C . ARG A 1 271 ? 3.874 10.380 -20.137 1.00 96.75 271 ARG A C 1
ATOM 2171 O O . ARG A 1 271 ? 4.137 11.490 -19.680 1.00 96.75 271 ARG A O 1
ATOM 2178 N N . ARG A 1 272 ? 2.637 10.051 -20.542 1.00 96.00 272 ARG A N 1
ATOM 2179 C CA . ARG A 1 272 ? 1.480 10.973 -20.455 1.00 96.00 272 ARG A CA 1
ATOM 2180 C C . ARG A 1 272 ? 1.182 11.415 -19.020 1.00 96.00 272 ARG A C 1
ATOM 2182 O O . ARG A 1 272 ? 0.714 12.529 -18.815 1.00 96.00 272 ARG A O 1
ATOM 2189 N N . HIS A 1 273 ? 1.498 10.574 -18.036 1.00 93.75 273 HIS A N 1
ATOM 2190 C CA . HIS A 1 273 ? 1.347 10.867 -16.605 1.00 93.75 273 HIS A CA 1
ATOM 2191 C C . HIS A 1 273 ? 2.612 11.456 -15.958 1.00 93.75 273 HIS A C 1
ATOM 2193 O O . HIS A 1 273 ? 2.789 11.373 -14.740 1.00 93.75 273 HIS A O 1
ATOM 2199 N N . GLY A 1 274 ? 3.484 12.074 -16.763 1.00 93.25 274 GLY A N 1
ATOM 2200 C CA . GLY A 1 274 ? 4.686 12.774 -16.304 1.00 93.25 274 GLY A CA 1
ATOM 2201 C C . GLY A 1 274 ? 5.901 11.874 -16.087 1.00 93.25 274 GLY A C 1
ATOM 2202 O O . GLY A 1 274 ? 6.876 12.311 -15.483 1.00 93.25 274 GLY A O 1
ATOM 2203 N N . GLY A 1 275 ? 5.854 10.622 -16.548 1.00 95.56 275 GLY A N 1
ATOM 2204 C CA . GLY A 1 275 ? 6.971 9.691 -16.453 1.00 95.56 275 GLY A CA 1
ATOM 2205 C C . GLY A 1 275 ? 8.206 10.173 -17.218 1.00 95.56 275 GLY A C 1
ATOM 2206 O O . GLY A 1 275 ? 8.091 10.751 -18.299 1.00 95.56 275 GLY A O 1
ATOM 2207 N N . ILE A 1 276 ? 9.400 9.907 -16.693 1.00 95.69 276 ILE A N 1
ATOM 2208 C CA . ILE A 1 276 ? 10.691 10.252 -17.306 1.00 95.69 276 ILE A CA 1
ATOM 2209 C C . ILE A 1 276 ? 11.476 8.965 -17.549 1.00 95.69 276 ILE A C 1
ATOM 2211 O O . ILE A 1 276 ? 11.608 8.146 -16.645 1.00 95.69 276 ILE A O 1
ATOM 2215 N N . THR A 1 277 ? 11.980 8.763 -18.766 1.00 96.31 277 THR A N 1
ATOM 2216 C CA . THR A 1 277 ? 12.801 7.588 -19.090 1.00 96.31 277 THR A CA 1
ATOM 2217 C C . THR A 1 277 ? 14.094 7.597 -18.285 1.00 96.31 277 THR A C 1
ATOM 2219 O O . THR A 1 277 ? 14.706 8.653 -18.117 1.00 96.31 277 THR A O 1
ATOM 2222 N N . TYR A 1 278 ? 14.519 6.424 -17.823 1.00 94.94 278 TYR A N 1
ATOM 2223 C CA . TYR A 1 278 ? 15.785 6.245 -17.130 1.00 94.94 278 TYR A CA 1
ATOM 2224 C C . TYR A 1 278 ? 16.658 5.168 -17.819 1.00 94.94 278 TYR A C 1
ATOM 2226 O O . TYR A 1 278 ? 16.133 4.100 -18.140 1.00 94.94 278 TYR A O 1
ATOM 2234 N N . PRO A 1 279 ? 17.970 5.412 -18.022 1.00 91.56 279 PRO A N 1
ATOM 2235 C CA . PRO A 1 279 ? 18.648 6.690 -17.799 1.00 91.56 279 PRO A CA 1
ATOM 2236 C C . PRO A 1 279 ? 18.064 7.789 -18.709 1.00 91.56 279 PRO A C 1
ATOM 2238 O O . PRO A 1 279 ? 17.508 7.477 -19.768 1.00 91.56 279 PRO A O 1
ATOM 2241 N N . PRO A 1 280 ? 18.113 9.069 -18.295 1.00 82.00 280 PRO A N 1
ATOM 2242 C CA . PRO A 1 280 ? 17.613 10.155 -19.125 1.00 82.00 280 PRO A CA 1
ATOM 2243 C C . PRO A 1 280 ? 18.367 10.152 -20.454 1.00 82.00 280 PRO A C 1
ATOM 2245 O O . PRO A 1 280 ? 19.593 10.045 -20.484 1.00 82.00 280 PRO A O 1
ATOM 2248 N N . SER A 1 281 ? 17.636 10.251 -21.567 1.00 76.56 281 SER A N 1
ATOM 2249 C CA . SER A 1 281 ? 18.281 10.389 -22.872 1.00 76.56 281 SER A CA 1
ATOM 2250 C C . SER A 1 281 ? 19.153 11.644 -22.856 1.00 76.56 281 SER A C 1
ATOM 2252 O O . SER A 1 281 ? 18.717 12.683 -22.362 1.00 76.56 281 SER A O 1
ATOM 2254 N N . SER A 1 282 ? 20.353 11.587 -23.431 1.00 62.47 282 SER A N 1
ATOM 2255 C CA . SER A 1 282 ? 21.263 12.741 -23.508 1.00 62.47 282 SER A CA 1
ATOM 2256 C C . SER A 1 282 ? 20.637 13.985 -24.162 1.00 62.47 282 SER A C 1
ATOM 2258 O O . SER A 1 282 ? 21.143 15.086 -23.987 1.00 62.47 282 SER A O 1
ATOM 2260 N N . LYS A 1 283 ? 19.509 13.832 -24.872 1.00 55.97 283 LYS A N 1
ATOM 2261 C CA . LYS A 1 283 ? 18.753 14.912 -25.524 1.00 55.97 283 LYS A CA 1
ATOM 2262 C C . LYS A 1 283 ? 17.688 15.596 -24.650 1.00 55.97 283 LYS A C 1
ATOM 2264 O O . LYS A 1 283 ? 17.108 16.572 -25.103 1.00 55.97 283 LYS A O 1
ATOM 2269 N N . SER A 1 284 ? 17.389 15.105 -23.444 1.00 49.28 284 SER A N 1
ATOM 2270 C CA . SER A 1 284 ? 16.273 15.604 -22.611 1.00 49.28 284 SER A CA 1
ATOM 2271 C C . SER A 1 284 ? 16.692 16.463 -21.408 1.00 49.28 284 SER A C 1
ATOM 2273 O O . SER A 1 284 ? 15.887 16.658 -20.502 1.00 49.28 284 SER A O 1
ATOM 2275 N N . LEU A 1 285 ? 17.942 16.935 -21.375 1.00 42.84 285 LEU A N 1
ATOM 2276 C CA . LEU A 1 285 ? 18.498 17.819 -20.334 1.00 42.84 285 LEU A CA 1
ATOM 2277 C C . LEU A 1 285 ? 18.815 19.238 -20.859 1.00 42.84 285 LEU A C 1
ATOM 2279 O O . LEU A 1 285 ? 19.595 19.951 -20.234 1.00 42.84 285 LEU A O 1
ATOM 2283 N N . GLY A 1 286 ? 18.234 19.623 -22.003 1.00 35.47 286 GLY A N 1
ATOM 2284 C CA . GLY A 1 286 ? 18.312 20.972 -22.577 1.00 35.47 286 GLY A CA 1
ATOM 2285 C C . GLY A 1 286 ? 17.053 21.783 -22.319 1.00 35.47 286 GLY A C 1
ATOM 2286 O O . GLY A 1 286 ? 15.965 21.161 -22.294 1.00 35.47 286 GLY A O 1
#

pLDDT: mean 84.82, std 15.64, range [27.77, 98.75]

Sequence (286 aa):
LVKVAGERDLILVWSQSLVAVGATLIPALIAVAFVKNRRIYLKQLLILFILPCMFYASMKLEQNIGNRFLAPMFFGSMLWLAYSEKVKALAVFVTSSVALTMSTLIPTVSDFLDSKDGNTYYIANELKKWEGKMLVTEAGKLAYYSNWFTEDSWGLNTPRYAHTLINSNEIAQGNYDLIVGHCTIALLNTKVPERTYLNRSWDNQCQALVSYIQAANYRVVLVPFLKVQPSQTSLRRLLGMRSNNRSYRRYDIYAISPTYKNSLALFNLLRRHGGITYPPSSKSLG

Solvent-accessible surface area (backbone atoms only — not comparable to full-atom values): 16008 Å² total; per-residue (Å²): 127,81,67,71,40,87,74,49,66,43,55,89,79,36,71,68,45,49,52,55,51,44,49,47,48,52,22,50,57,57,19,40,72,70,44,90,63,38,72,63,52,52,54,52,50,48,51,53,45,49,53,55,51,53,56,56,45,73,39,82,38,65,76,48,69,86,58,57,80,47,49,62,44,45,52,46,51,52,53,52,33,57,75,67,71,35,63,69,26,39,52,47,22,54,52,44,31,49,64,68,39,41,83,59,45,55,58,48,53,41,46,57,64,49,50,65,74,20,54,58,39,54,52,12,52,59,42,50,82,50,88,51,34,33,37,25,48,63,78,45,58,46,48,71,47,13,80,35,55,61,44,18,52,55,13,90,83,25,72,84,23,54,87,41,59,60,46,54,68,59,53,58,74,59,64,46,35,31,39,39,36,84,42,70,71,69,55,77,75,48,89,58,75,95,63,84,69,83,63,79,45,74,67,46,44,41,48,33,52,46,38,39,40,60,75,68,57,34,50,35,29,39,30,54,45,50,57,77,62,52,92,65,42,61,69,30,52,75,68,71,46,85,82,82,80,79,53,79,78,47,54,33,40,37,29,32,28,78,82,32,92,56,39,67,62,51,51,51,53,44,40,76,61,63,25,40,60,52,78,66,57,91,81,74,82,120

Secondary structure (DSSP, 8-state):
----TTS---TTT-HHHHHHHHHHHHHHHHHHTTSTTHHHHHHHHHHHHHHHHHHHHTS-GGG-TTSGGGHHHHHHHHHHHHHTT-HHHHHHHHHHHHHHHHHHHHHHHHHHHHGGGSHHHHHHHHHTTS--EEEESS-SHHHHHH-SEEEETTSSS-GGGSSS---HHHHHHHT-SEEEE---GGGGGS--------S--HHHHHHHHHHHHHHTT-EEEEEEEE---HHHHHHHHHTT-------EEEEEEEEE-TT-TTHHHHHHHHHHTT-EEESPPTTS--